Protein AF-A0A4Q9NV18-F1 (afdb_monomer_lite)

Radius of gyration: 47.49 Å; chains: 1; bounding box: 149×70×118 Å

Structure (mmCIF, N/CA/C/O backbone):
data_AF-A0A4Q9NV18-F1
#
_entry.id   AF-A0A4Q9NV18-F1
#
loop_
_atom_site.group_PDB
_atom_site.id
_atom_site.type_symbol
_atom_site.label_atom_id
_atom_site.label_alt_id
_atom_site.label_comp_id
_atom_site.label_asym_id
_atom_site.label_entity_id
_atom_site.label_seq_id
_atom_site.pdbx_PDB_ins_code
_atom_site.Cartn_x
_atom_site.Cartn_y
_atom_site.Cartn_z
_atom_site.occupan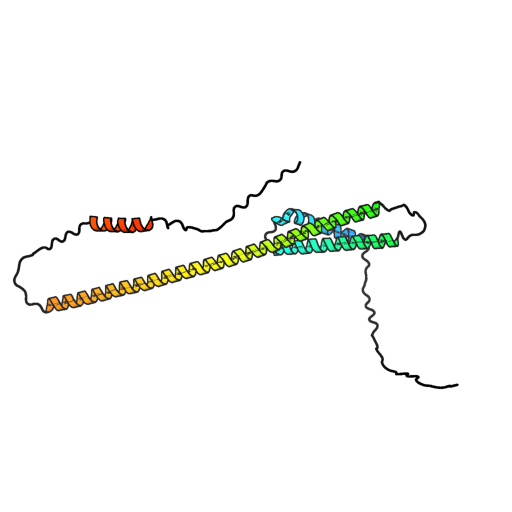cy
_atom_site.B_iso_or_equiv
_atom_site.auth_seq_id
_atom_site.auth_comp_id
_atom_site.auth_asym_id
_atom_site.auth_atom_id
_atom_site.pdbx_PDB_model_num
ATOM 1 N N . MET A 1 1 ? 89.098 -0.338 2.873 1.00 40.41 1 MET A N 1
ATOM 2 C CA . MET A 1 1 ? 88.651 -0.700 4.232 1.00 40.41 1 MET A CA 1
ATOM 3 C C . MET A 1 1 ? 87.273 -1.339 4.116 1.00 40.41 1 MET A C 1
ATOM 5 O O . MET A 1 1 ? 86.388 -0.648 3.641 1.00 40.41 1 MET A O 1
ATOM 9 N N . LEU A 1 2 ? 87.186 -2.629 4.502 1.00 43.00 2 LEU A N 1
ATOM 10 C CA . LEU A 1 2 ? 86.016 -3.436 4.940 1.00 43.00 2 LEU A CA 1
ATOM 11 C C . LEU A 1 2 ? 84.820 -3.513 3.958 1.00 43.00 2 LEU A C 1
ATOM 13 O O . LEU A 1 2 ? 84.173 -2.508 3.724 1.00 43.00 2 LEU A O 1
ATOM 17 N N . SER A 1 3 ? 84.473 -4.603 3.260 1.00 45.59 3 SER A N 1
ATOM 18 C CA . SER A 1 3 ? 84.466 -6.067 3.482 1.00 45.59 3 SER A CA 1
ATOM 19 C C . SER A 1 3 ? 83.412 -6.614 4.472 1.00 45.59 3 SER A C 1
ATOM 21 O O . SER A 1 3 ? 83.510 -6.353 5.665 1.00 45.59 3 SER A O 1
ATOM 23 N N . VAL A 1 4 ? 82.534 -7.473 3.912 1.00 47.78 4 VAL A N 1
ATOM 24 C CA . VAL A 1 4 ? 81.764 -8.621 4.471 1.00 47.78 4 VAL A CA 1
ATOM 25 C C . VAL A 1 4 ? 80.457 -8.385 5.256 1.00 47.78 4 VAL A C 1
ATOM 27 O O . VAL A 1 4 ? 80.469 -7.784 6.322 1.00 47.78 4 VAL A O 1
ATOM 30 N N . ALA A 1 5 ? 79.356 -8.975 4.749 1.00 48.94 5 ALA A N 1
ATOM 31 C CA . ALA A 1 5 ? 78.515 -10.029 5.379 1.00 48.94 5 ALA A CA 1
ATOM 32 C C . ALA A 1 5 ? 77.265 -10.262 4.488 1.00 48.94 5 ALA A C 1
ATOM 34 O O . ALA A 1 5 ? 76.539 -9.321 4.192 1.00 48.94 5 ALA A O 1
ATOM 35 N N . GLU A 1 6 ? 77.120 -11.383 3.774 1.00 47.50 6 GLU A N 1
ATOM 36 C CA . GLU A 1 6 ? 76.601 -12.698 4.209 1.00 47.50 6 GLU A CA 1
ATOM 37 C C . GLU A 1 6 ? 75.135 -12.723 4.682 1.00 47.50 6 GLU A C 1
ATOM 39 O O . GLU A 1 6 ? 74.775 -12.095 5.670 1.00 47.50 6 GLU A O 1
ATOM 44 N N . GLY A 1 7 ? 74.339 -13.590 4.037 1.00 41.34 7 GLY A N 1
ATOM 45 C CA . GLY A 1 7 ? 73.372 -14.436 4.745 1.00 41.34 7 GLY A CA 1
ATOM 46 C C . GLY A 1 7 ? 71.894 -14.263 4.383 1.00 41.34 7 GLY A C 1
ATOM 47 O O . GLY A 1 7 ? 71.304 -13.220 4.634 1.00 41.34 7 GLY A O 1
ATOM 48 N N . GLY A 1 8 ? 71.268 -15.350 3.910 1.00 47.38 8 GLY A N 1
ATOM 49 C CA . GLY A 1 8 ? 69.853 -15.615 4.207 1.00 47.38 8 GLY A CA 1
ATOM 50 C C . GLY A 1 8 ? 68.940 -15.989 3.039 1.00 47.38 8 GLY A C 1
ATOM 51 O O . GLY A 1 8 ? 67.943 -15.314 2.808 1.00 47.38 8 GLY A O 1
ATOM 52 N N . TRP A 1 9 ? 69.211 -17.098 2.344 1.00 47.25 9 TRP A N 1
ATOM 53 C CA . TRP A 1 9 ? 68.191 -17.787 1.545 1.00 47.25 9 TRP A CA 1
ATOM 54 C C . TRP A 1 9 ? 67.233 -18.525 2.488 1.00 47.25 9 TRP A C 1
ATOM 56 O O . TRP A 1 9 ? 67.530 -19.619 2.960 1.00 47.25 9 TRP A O 1
ATOM 66 N N . GLY A 1 10 ? 66.091 -17.908 2.783 1.00 51.56 10 GLY A N 1
ATOM 67 C CA . GLY A 1 10 ? 64.977 -18.534 3.491 1.00 51.56 10 GLY A CA 1
ATOM 68 C C . GLY A 1 10 ? 63.916 -19.026 2.511 1.00 51.56 10 GLY A C 1
ATOM 69 O O . GLY A 1 10 ? 62.928 -18.337 2.281 1.00 51.56 10 GLY A O 1
ATOM 70 N N . MET A 1 11 ? 64.108 -20.215 1.933 1.00 49.81 11 MET A N 1
ATOM 71 C CA . MET A 1 11 ? 63.021 -20.975 1.308 1.00 49.81 11 MET A CA 1
ATOM 72 C C . MET A 1 11 ? 62.240 -21.687 2.416 1.00 49.81 11 MET A C 1
ATOM 74 O O . MET A 1 11 ? 62.716 -22.675 2.971 1.00 49.81 11 MET A O 1
ATOM 78 N N . GLN A 1 12 ? 61.037 -21.203 2.728 1.00 50.56 12 GLN A N 1
ATOM 79 C CA . GLN A 1 12 ? 60.038 -21.978 3.462 1.00 50.56 12 GLN A CA 1
ATOM 80 C C . GLN A 1 12 ? 58.908 -22.389 2.523 1.00 50.56 12 GLN A C 1
ATOM 82 O O . GLN A 1 12 ? 58.178 -21.580 1.958 1.00 50.56 12 GLN A O 1
ATOM 87 N N . SER A 1 13 ? 58.844 -23.703 2.361 1.00 50.09 13 SER A N 1
ATOM 88 C CA . SER A 1 13 ? 57.778 -24.489 1.768 1.00 50.09 13 SER A CA 1
ATOM 89 C C . SER A 1 13 ? 56.567 -24.510 2.707 1.00 50.09 13 SER A C 1
ATOM 91 O O . SER A 1 13 ? 56.768 -24.622 3.915 1.00 50.09 13 SER A O 1
ATOM 93 N N . GLN A 1 14 ? 55.341 -24.461 2.172 1.00 42.62 14 GLN A N 1
ATOM 94 C CA . GLN A 1 14 ? 54.326 -25.526 2.308 1.00 42.62 14 GLN A CA 1
ATOM 95 C C . GLN A 1 14 ? 52.883 -25.050 2.053 1.00 42.62 14 GLN A C 1
ATOM 97 O O . GLN A 1 14 ? 52.469 -23.963 2.444 1.00 42.62 14 GLN A O 1
ATOM 102 N N . SER A 1 15 ? 52.113 -25.998 1.510 1.00 48.28 15 SER A N 1
ATOM 103 C CA . SER A 1 15 ? 50.651 -26.072 1.369 1.00 48.28 15 SER A CA 1
ATOM 104 C C . SER A 1 15 ? 50.054 -25.181 0.267 1.00 48.28 15 SER A C 1
ATOM 106 O O . SER A 1 15 ? 50.171 -23.967 0.282 1.00 48.28 15 SER A O 1
ATOM 108 N N . GLY A 1 16 ? 49.457 -25.719 -0.797 1.00 46.75 16 GLY A N 1
ATOM 109 C CA . GLY A 1 16 ? 48.587 -26.892 -0.819 1.00 46.75 16 GLY A CA 1
ATOM 110 C C . GLY A 1 16 ? 47.166 -26.437 -0.509 1.00 46.75 16 GLY A C 1
ATOM 111 O O . GLY A 1 16 ? 46.691 -26.581 0.611 1.00 46.75 16 GLY A O 1
ATOM 112 N N . SER A 1 17 ? 46.505 -25.8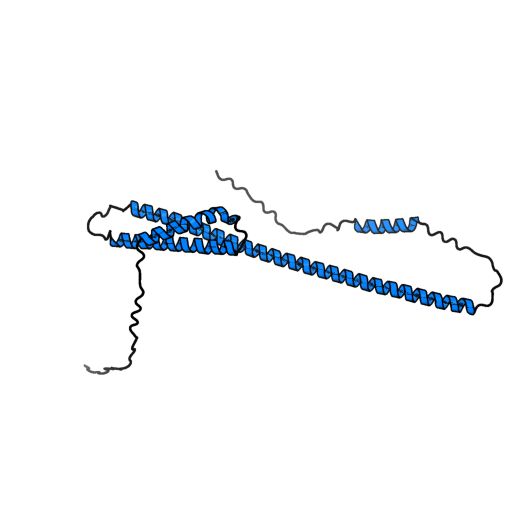45 -1.500 1.00 45.56 17 SER A N 1
ATOM 113 C CA . SER A 1 17 ? 45.054 -25.694 -1.499 1.00 45.56 17 SER A CA 1
ATOM 114 C C . SER A 1 17 ? 44.544 -26.061 -2.878 1.00 45.56 17 SER A C 1
ATOM 116 O O . SER A 1 17 ? 44.469 -25.237 -3.789 1.00 45.56 17 SER A O 1
ATOM 118 N N . ASP A 1 18 ? 44.214 -27.344 -3.000 1.00 49.78 18 ASP A N 1
ATOM 119 C CA . ASP A 1 18 ? 43.185 -27.824 -3.901 1.00 49.78 18 ASP A CA 1
ATOM 120 C C . ASP A 1 18 ? 41.923 -26.986 -3.681 1.00 49.78 18 ASP A C 1
ATOM 122 O O . ASP A 1 18 ? 41.212 -27.140 -2.686 1.00 49.78 18 ASP A O 1
ATOM 126 N N . ARG A 1 19 ? 41.627 -26.083 -4.617 1.00 46.53 19 ARG A N 1
ATOM 127 C CA . ARG A 1 19 ? 40.263 -25.593 -4.790 1.00 46.53 19 ARG A CA 1
ATOM 128 C C . ARG A 1 19 ? 39.734 -26.090 -6.115 1.00 46.53 19 ARG A C 1
ATOM 130 O O . ARG A 1 19 ? 40.054 -25.579 -7.186 1.00 46.53 19 ARG A O 1
ATOM 137 N N . ALA A 1 20 ? 38.944 -27.145 -5.954 1.00 50.12 20 ALA A N 1
ATOM 138 C CA . ALA A 1 20 ? 37.939 -27.651 -6.857 1.00 50.12 20 ALA A CA 1
ATOM 139 C C . ALA A 1 20 ? 37.442 -26.580 -7.832 1.00 50.12 20 ALA A C 1
ATOM 141 O O . ALA A 1 20 ? 36.826 -25.576 -7.474 1.00 50.12 20 ALA A O 1
ATOM 142 N N . ARG A 1 21 ? 37.733 -26.860 -9.095 1.00 46.16 21 ARG A N 1
ATOM 143 C CA . ARG A 1 21 ? 37.148 -26.256 -10.275 1.00 46.16 21 ARG A CA 1
ATOM 144 C C . ARG A 1 21 ? 35.682 -26.692 -10.337 1.00 46.16 21 ARG A C 1
ATOM 146 O O . ARG A 1 21 ? 35.359 -27.662 -11.014 1.00 46.16 21 ARG A O 1
ATOM 153 N N . GLU A 1 22 ? 34.801 -25.999 -9.622 1.00 43.88 22 GLU A N 1
ATOM 154 C CA . GLU A 1 22 ? 33.375 -26.059 -9.927 1.00 43.88 22 GLU A CA 1
ATOM 155 C C . GLU A 1 22 ? 33.146 -25.300 -11.231 1.00 43.88 22 GLU A C 1
ATOM 157 O O . GLU A 1 22 ? 33.075 -24.073 -11.293 1.00 43.88 22 GLU A O 1
ATOM 162 N N . VAL A 1 23 ? 33.065 -26.073 -12.310 1.00 45.50 23 VAL A N 1
ATOM 163 C CA . VAL A 1 23 ? 32.459 -25.654 -13.569 1.00 45.50 23 VAL A CA 1
ATOM 164 C C . VAL A 1 23 ? 30.952 -25.583 -13.320 1.00 45.50 23 VAL A C 1
ATOM 166 O O . VAL A 1 23 ? 30.184 -26.446 -13.735 1.00 45.50 23 VAL A O 1
ATOM 169 N N . GLY A 1 24 ? 30.533 -24.557 -12.583 1.00 40.78 24 GLY A N 1
ATOM 170 C CA . GLY A 1 24 ? 29.151 -24.118 -12.540 1.00 40.78 24 GLY A CA 1
ATOM 171 C C . GLY A 1 24 ? 28.822 -23.505 -13.890 1.00 40.78 24 GLY A C 1
ATOM 172 O O . GLY A 1 24 ? 29.005 -22.308 -14.097 1.00 40.78 24 GLY A O 1
ATOM 173 N N . GLY A 1 25 ? 28.382 -24.348 -14.826 1.00 39.84 25 GLY A N 1
ATOM 174 C CA . GLY A 1 25 ? 27.724 -23.944 -16.062 1.00 39.84 25 GLY A CA 1
ATOM 175 C C . GLY A 1 25 ? 26.413 -23.241 -15.732 1.00 39.84 25 GLY A C 1
ATOM 176 O O . GLY A 1 25 ? 25.334 -23.798 -15.911 1.00 39.84 25 GLY A O 1
ATOM 177 N N . GLY A 1 26 ? 26.512 -22.015 -15.221 1.00 36.56 26 GLY A N 1
ATOM 178 C CA . GLY A 1 26 ? 25.417 -21.072 -15.208 1.00 36.56 26 GLY A CA 1
ATOM 179 C C . GLY A 1 26 ? 25.048 -20.839 -16.658 1.00 36.56 26 GLY A C 1
ATOM 180 O O . GLY A 1 26 ? 25.814 -20.239 -17.411 1.00 36.56 26 GLY A O 1
ATOM 181 N N . SER A 1 27 ? 23.899 -21.379 -17.055 1.00 42.53 27 SER A N 1
ATOM 182 C CA . SER A 1 27 ? 23.228 -21.055 -18.303 1.00 42.53 27 SER A CA 1
ATOM 183 C C . SER A 1 27 ? 22.859 -19.572 -18.244 1.00 42.53 27 SER A C 1
ATOM 185 O O . SER A 1 27 ? 21.727 -19.197 -17.956 1.00 42.53 27 SER A O 1
ATOM 187 N N . GLY A 1 28 ? 23.859 -18.716 -18.455 1.00 39.81 28 GLY A N 1
ATOM 188 C CA . GLY A 1 28 ? 23.711 -17.308 -18.756 1.00 39.81 28 GLY A CA 1
ATOM 189 C C . GLY A 1 28 ? 23.108 -17.227 -20.142 1.00 39.81 28 GLY A C 1
ATOM 190 O O . GLY A 1 28 ? 23.797 -16.954 -21.121 1.00 39.81 28 GLY A O 1
ATOM 191 N N . LYS A 1 29 ? 21.812 -17.532 -20.234 1.00 47.34 29 LYS A N 1
ATOM 192 C CA . LYS A 1 29 ? 20.989 -17.058 -21.332 1.00 47.34 29 LYS A CA 1
ATOM 193 C C . LYS A 1 29 ? 21.058 -15.544 -21.228 1.00 47.34 29 LYS A C 1
ATOM 195 O O . LYS A 1 29 ? 20.351 -14.950 -20.426 1.00 47.34 29 LYS A O 1
ATOM 200 N N . ALA A 1 30 ? 21.986 -14.945 -21.967 1.00 46.84 30 ALA A N 1
ATOM 201 C CA . ALA A 1 30 ? 21.972 -13.522 -22.221 1.00 46.84 30 ALA A CA 1
ATOM 202 C C . ALA A 1 30 ? 20.596 -13.229 -22.817 1.00 46.84 30 ALA A C 1
ATOM 204 O O . ALA A 1 30 ? 20.314 -13.623 -23.950 1.00 46.84 30 ALA A O 1
ATOM 205 N N . SER A 1 31 ? 19.709 -12.665 -21.999 1.00 53.00 31 SER A N 1
ATOM 206 C CA . SER A 1 31 ? 18.380 -12.246 -22.407 1.00 53.00 31 SER A CA 1
ATOM 207 C C . SER A 1 31 ? 18.567 -11.308 -23.587 1.00 53.00 31 SER A C 1
ATOM 209 O O . SER A 1 31 ? 19.079 -10.198 -23.444 1.00 53.00 31 SER A O 1
ATOM 211 N N . THR A 1 32 ? 18.246 -11.785 -24.785 1.00 55.56 32 THR A N 1
ATOM 212 C CA . THR A 1 32 ? 18.303 -10.963 -25.988 1.00 55.56 32 THR A CA 1
ATOM 213 C C . THR A 1 32 ? 17.385 -9.757 -25.786 1.00 55.56 32 THR A C 1
ATOM 215 O O . THR A 1 32 ? 16.337 -9.899 -25.147 1.00 55.56 32 THR A O 1
ATOM 218 N N . PRO A 1 33 ? 17.725 -8.572 -26.322 1.00 60.50 33 PRO A N 1
ATOM 219 C CA . PRO A 1 33 ? 16.956 -7.347 -26.085 1.00 60.50 33 PRO A CA 1
ATOM 220 C C . PRO A 1 33 ? 15.466 -7.492 -26.442 1.00 60.50 33 PRO A C 1
ATOM 222 O O . PRO A 1 33 ? 14.621 -6.877 -25.799 1.00 60.50 33 PRO A O 1
ATOM 225 N N . GLU A 1 34 ? 15.120 -8.372 -27.387 1.00 63.31 34 GLU A N 1
ATOM 226 C CA . GLU A 1 34 ? 13.728 -8.708 -27.721 1.00 63.31 34 GLU A CA 1
ATOM 227 C C . GLU A 1 34 ? 12.944 -9.354 -26.563 1.00 63.31 34 GLU A C 1
ATOM 229 O O . GLU A 1 34 ? 11.763 -9.055 -26.381 1.00 63.31 34 GLU A O 1
ATOM 234 N N . SER A 1 35 ? 13.587 -10.192 -25.743 1.00 66.06 35 SER A N 1
ATOM 235 C CA . SER A 1 35 ? 12.940 -10.841 -24.595 1.00 66.06 35 SER A CA 1
ATOM 236 C C . SER A 1 35 ? 12.646 -9.840 -23.473 1.00 66.06 35 SER A C 1
ATOM 238 O O . SER A 1 35 ? 11.603 -9.940 -22.827 1.00 66.06 35 SER A O 1
ATOM 240 N N . ALA A 1 36 ? 13.530 -8.857 -23.270 1.00 66.56 36 ALA A N 1
ATOM 241 C CA . ALA A 1 36 ? 13.355 -7.796 -22.276 1.00 66.56 36 ALA A CA 1
ATOM 242 C C . ALA A 1 36 ? 12.285 -6.776 -22.706 1.00 66.56 36 ALA A C 1
ATOM 244 O O . ALA A 1 36 ? 11.438 -6.373 -21.914 1.00 66.56 36 ALA A O 1
ATOM 245 N N . THR A 1 37 ? 12.233 -6.412 -23.992 1.00 72.94 37 THR A N 1
ATOM 246 C CA . THR A 1 37 ? 11.154 -5.549 -24.500 1.00 72.94 37 THR A CA 1
ATOM 247 C C . THR A 1 37 ? 9.774 -6.215 -24.351 1.00 72.94 37 THR A C 1
ATOM 249 O O . THR A 1 37 ? 8.787 -5.539 -24.052 1.00 72.94 37 THR A O 1
ATOM 252 N N . GLY A 1 38 ? 9.684 -7.539 -24.533 1.00 71.88 38 GLY A N 1
ATOM 253 C CA . GLY A 1 38 ? 8.443 -8.294 -24.338 1.00 71.88 38 GLY A CA 1
ATOM 254 C C . GLY A 1 38 ? 7.944 -8.281 -22.888 1.00 71.88 38 GLY A C 1
ATOM 255 O O . GLY A 1 38 ? 6.758 -8.037 -22.653 1.00 71.88 38 GLY A O 1
ATOM 256 N N . SER A 1 39 ? 8.836 -8.481 -21.912 1.00 67.81 39 SER A N 1
ATOM 257 C CA . SER A 1 39 ? 8.472 -8.479 -20.488 1.00 67.81 39 SER A CA 1
ATOM 258 C C . SER A 1 39 ? 7.983 -7.105 -20.019 1.00 67.81 39 SER A C 1
ATOM 260 O O . SER A 1 39 ? 6.941 -7.021 -19.366 1.00 67.81 39 SER A O 1
ATOM 262 N N . VAL A 1 40 ? 8.641 -6.017 -20.437 1.00 75.62 40 VAL A N 1
ATOM 263 C CA . VAL A 1 40 ? 8.216 -4.641 -20.123 1.00 75.62 40 VAL A CA 1
ATOM 264 C C . VAL A 1 40 ? 6.816 -4.349 -20.671 1.00 75.62 40 VAL A C 1
ATOM 266 O O . VAL A 1 40 ? 6.005 -3.755 -19.967 1.00 75.62 40 VAL A O 1
ATOM 269 N N . GLN A 1 41 ? 6.486 -4.797 -21.888 1.00 81.81 41 GLN A N 1
ATOM 270 C CA . GLN A 1 41 ? 5.154 -4.583 -22.474 1.00 81.81 41 GLN A CA 1
ATOM 271 C C . GLN A 1 41 ? 4.045 -5.373 -21.771 1.00 81.81 41 GLN A C 1
ATOM 273 O O . GLN A 1 41 ? 2.924 -4.875 -21.640 1.00 81.81 41 GLN A O 1
ATOM 278 N N . VAL A 1 42 ? 4.327 -6.605 -21.342 1.00 83.00 42 VAL A N 1
ATOM 279 C CA . VAL A 1 42 ? 3.369 -7.406 -20.566 1.00 83.00 42 VAL A CA 1
ATOM 280 C C . VAL A 1 42 ? 3.118 -6.743 -19.213 1.00 83.00 42 VAL A C 1
ATOM 282 O O . VAL A 1 42 ? 1.965 -6.560 -18.828 1.00 83.00 42 VAL A O 1
ATOM 285 N N . LEU A 1 43 ? 4.182 -6.314 -18.535 1.00 79.06 43 LEU A N 1
ATOM 286 C CA . LEU A 1 43 ? 4.090 -5.659 -17.234 1.00 79.06 43 LEU A CA 1
ATOM 287 C C . LEU A 1 43 ? 3.442 -4.270 -17.320 1.00 79.06 43 LEU A C 1
ATOM 289 O O . LEU A 1 43 ? 2.633 -3.946 -16.457 1.00 79.06 43 LEU A O 1
ATOM 293 N N . ASP A 1 44 ? 3.669 -3.501 -18.393 1.00 83.25 44 ASP A N 1
ATOM 294 C CA . ASP A 1 44 ? 2.965 -2.232 -18.654 1.00 83.25 44 ASP A CA 1
ATOM 295 C C . ASP A 1 44 ? 1.438 -2.446 -18.603 1.00 83.25 44 ASP A C 1
ATOM 297 O O . ASP A 1 44 ? 0.714 -1.701 -17.941 1.00 83.25 44 ASP A O 1
ATOM 301 N N . LYS A 1 45 ? 0.926 -3.508 -19.243 1.00 86.00 45 LYS A N 1
ATOM 302 C CA . LYS A 1 45 ? -0.518 -3.816 -19.255 1.00 86.00 45 LYS A CA 1
ATOM 303 C C . LYS A 1 45 ? -1.069 -4.173 -17.874 1.00 86.00 45 LYS A C 1
ATOM 305 O O . LYS A 1 45 ? -2.239 -3.905 -17.615 1.00 86.00 45 LYS A O 1
ATOM 310 N N . LEU A 1 46 ? -0.249 -4.765 -17.009 1.00 79.31 46 LEU A N 1
ATOM 311 C CA . LEU A 1 46 ? -0.636 -5.165 -15.653 1.00 79.31 46 LEU A CA 1
ATOM 312 C C . LEU A 1 46 ? -0.515 -4.011 -14.647 1.00 79.31 46 LEU A C 1
ATOM 314 O O . LEU A 1 46 ? -1.320 -3.908 -13.727 1.00 79.31 46 LEU A O 1
ATOM 318 N N . VAL A 1 47 ? 0.453 -3.112 -14.836 1.00 80.56 47 VAL A N 1
ATOM 319 C CA . VAL A 1 47 ? 0.723 -1.982 -13.934 1.00 80.56 47 VAL A CA 1
ATOM 320 C C . VAL A 1 47 ? -0.199 -0.788 -14.210 1.00 80.56 47 VAL A C 1
ATOM 322 O O . VAL A 1 47 ? -0.556 -0.055 -13.283 1.00 80.56 47 VAL A O 1
ATOM 325 N N . LEU A 1 48 ? -0.618 -0.576 -15.463 1.00 78.62 48 LEU A N 1
ATOM 326 C CA . LEU A 1 48 ? -1.483 0.551 -15.840 1.00 78.62 48 LEU A CA 1
ATOM 327 C C . LEU A 1 48 ? -2.820 0.600 -15.070 1.00 78.62 48 LEU A C 1
ATOM 329 O O . LEU A 1 48 ? -3.143 1.678 -14.559 1.00 78.62 48 LEU A O 1
ATOM 333 N N . PRO A 1 49 ? -3.577 -0.506 -14.916 1.00 81.69 49 PRO A N 1
ATOM 334 C CA . PRO A 1 49 ? -4.782 -0.521 -14.088 1.00 81.69 49 PRO A CA 1
ATOM 335 C C . PRO A 1 49 ? -4.479 -0.122 -12.640 1.00 81.69 49 PRO A C 1
ATOM 337 O O . PRO A 1 49 ? -5.070 0.833 -12.129 1.00 81.69 49 PRO A O 1
ATOM 340 N N . THR A 1 50 ? -3.467 -0.751 -12.034 1.00 73.44 50 THR A N 1
ATOM 341 C CA . THR A 1 50 ? -3.017 -0.500 -10.656 1.00 73.44 50 THR A CA 1
ATOM 342 C C . THR A 1 50 ? -2.645 0.964 -10.433 1.00 73.44 50 THR A C 1
ATOM 344 O O . THR A 1 50 ? -2.945 1.541 -9.390 1.00 73.44 50 THR A O 1
ATOM 347 N N . ARG A 1 51 ? -2.053 1.624 -11.438 1.00 76.12 51 ARG A N 1
ATOM 348 C CA . ARG A 1 51 ? -1.699 3.048 -11.376 1.00 76.12 51 ARG A CA 1
ATOM 349 C C . ARG A 1 51 ? -2.914 3.959 -11.208 1.00 76.12 51 ARG A C 1
ATOM 351 O O . ARG A 1 51 ? -2.807 4.969 -10.504 1.00 76.12 51 ARG A O 1
ATOM 358 N N . THR A 1 52 ? -4.025 3.629 -11.862 1.00 75.94 52 THR A N 1
ATOM 359 C CA . THR A 1 52 ? -5.277 4.401 -11.792 1.00 75.94 52 THR A CA 1
ATOM 360 C C . THR A 1 52 ? -6.108 4.074 -10.555 1.00 75.94 52 THR A C 1
ATOM 362 O O . THR A 1 52 ? -6.859 4.926 -10.091 1.00 75.94 52 THR A O 1
ATOM 365 N N . SER A 1 53 ? -5.930 2.882 -9.981 1.00 79.31 53 SER A N 1
ATOM 366 C CA . SER A 1 53 ? -6.792 2.348 -8.929 1.00 79.31 53 SER A CA 1
ATOM 367 C C . SER A 1 53 ? -6.146 2.267 -7.544 1.00 79.31 53 SER A C 1
ATOM 369 O O . SER A 1 53 ? -6.721 1.624 -6.676 1.00 79.31 53 SER A O 1
ATOM 371 N N . VAL A 1 54 ? -4.991 2.902 -7.290 1.00 78.19 54 VAL A N 1
ATOM 372 C CA . VAL A 1 54 ? -4.303 2.811 -5.978 1.00 78.19 54 VAL A CA 1
ATOM 373 C C . VAL A 1 54 ? -5.239 3.120 -4.802 1.00 78.19 54 VAL A C 1
ATOM 375 O O . VAL A 1 54 ? -5.227 2.396 -3.819 1.00 78.19 54 VAL A O 1
ATOM 378 N N . GLN A 1 55 ? -6.105 4.131 -4.926 1.00 76.69 55 GLN A N 1
ATOM 379 C CA . GLN A 1 55 ? -7.075 4.490 -3.877 1.00 76.69 55 GLN A CA 1
ATOM 380 C C . GLN A 1 55 ? -8.240 3.498 -3.731 1.00 76.69 55 GLN A C 1
ATOM 382 O O . GLN A 1 55 ? -8.958 3.526 -2.737 1.00 76.69 55 GLN A O 1
ATOM 387 N N . VAL A 1 56 ? -8.464 2.646 -4.732 1.00 83.94 56 VAL A N 1
ATOM 388 C CA . VAL A 1 56 ? -9.522 1.625 -4.732 1.00 83.94 56 VAL A CA 1
ATOM 389 C C . VAL A 1 56 ? -9.058 0.358 -4.007 1.00 83.94 56 VAL A C 1
ATOM 391 O O . VAL A 1 56 ? -9.894 -0.420 -3.554 1.00 83.94 56 VAL A O 1
ATOM 394 N N . LEU A 1 57 ? -7.744 0.155 -3.862 1.00 84.19 57 LEU A N 1
ATOM 395 C CA . LEU A 1 57 ? -7.179 -0.982 -3.140 1.00 84.19 57 LEU A CA 1
ATOM 396 C C . LEU A 1 57 ? -7.418 -0.799 -1.636 1.00 84.19 57 LEU A C 1
ATOM 398 O O . LEU A 1 57 ? -6.771 0.026 -0.995 1.00 84.19 57 LEU A O 1
ATOM 402 N N . LYS A 1 58 ? -8.376 -1.547 -1.086 1.00 87.06 58 LYS A N 1
ATOM 403 C CA . LYS A 1 58 ? -8.718 -1.514 0.345 1.00 87.06 58 LYS A CA 1
ATOM 404 C C . LYS A 1 58 ? -7.963 -2.554 1.167 1.00 87.06 58 LYS A C 1
ATOM 406 O O . LYS A 1 58 ? -7.819 -2.380 2.369 1.00 87.06 58 LYS A O 1
ATOM 411 N N . ASP A 1 59 ? -7.484 -3.606 0.512 1.00 89.62 59 ASP A N 1
ATOM 412 C CA . ASP A 1 59 ? -6.893 -4.762 1.176 1.00 89.62 59 ASP A CA 1
ATOM 413 C C . ASP A 1 59 ? -5.364 -4.690 1.117 1.00 89.62 59 ASP A C 1
ATOM 415 O O . ASP A 1 59 ? -4.787 -4.461 0.049 1.00 89.62 59 ASP A O 1
ATOM 419 N N . ALA A 1 60 ? -4.696 -4.939 2.248 1.00 89.50 60 ALA A N 1
ATOM 420 C CA . ALA A 1 60 ? -3.234 -4.918 2.334 1.00 89.50 60 ALA A CA 1
ATOM 421 C C . ALA A 1 60 ? -2.569 -5.930 1.378 1.00 89.50 60 ALA A C 1
ATOM 423 O O . ALA A 1 60 ? -1.530 -5.635 0.793 1.00 89.50 60 ALA A O 1
ATOM 424 N N . THR A 1 61 ? -3.201 -7.087 1.155 1.00 91.69 61 THR A N 1
ATOM 425 C CA . THR A 1 61 ? -2.727 -8.119 0.216 1.00 91.69 61 THR A CA 1
ATOM 426 C C . THR A 1 61 ? -2.749 -7.636 -1.232 1.00 91.69 61 THR A C 1
ATOM 428 O O . THR A 1 61 ? -1.774 -7.814 -1.952 1.00 91.69 61 THR A O 1
ATOM 431 N N . ALA A 1 62 ? -3.814 -6.949 -1.648 1.00 90.81 62 ALA A N 1
ATOM 432 C CA . ALA A 1 62 ? -3.917 -6.400 -2.997 1.00 90.81 62 ALA A CA 1
ATOM 433 C C . ALA A 1 62 ? -2.893 -5.274 -3.238 1.00 90.81 62 ALA A C 1
ATOM 435 O O . ALA A 1 62 ? -2.389 -5.105 -4.350 1.00 90.81 62 ALA A O 1
ATOM 436 N N . VAL A 1 63 ? -2.562 -4.504 -2.194 1.00 92.31 63 VAL A N 1
ATOM 437 C CA . VAL A 1 63 ? -1.473 -3.516 -2.247 1.00 92.31 63 VAL A CA 1
ATOM 438 C C . VAL A 1 63 ? -0.113 -4.207 -2.366 1.00 92.31 63 VAL A C 1
ATOM 440 O O . VAL A 1 63 ? 0.726 -3.740 -3.137 1.00 92.31 63 VAL A O 1
ATOM 443 N N . ASP A 1 64 ? 0.092 -5.330 -1.676 1.00 93.75 64 ASP A N 1
ATOM 444 C CA . ASP A 1 64 ? 1.311 -6.137 -1.780 1.00 93.75 64 ASP A CA 1
ATOM 445 C C . ASP A 1 64 ? 1.504 -6.755 -3.169 1.00 93.75 64 ASP A C 1
ATOM 447 O O . ASP A 1 64 ? 2.599 -6.658 -3.728 1.00 93.75 64 ASP A O 1
ATOM 451 N N . ASP A 1 65 ? 0.444 -7.281 -3.782 1.00 91.88 65 ASP A N 1
ATOM 452 C CA . ASP A 1 65 ? 0.482 -7.747 -5.173 1.00 91.88 65 ASP A CA 1
ATOM 453 C C . ASP A 1 65 ? 0.851 -6.595 -6.126 1.00 91.88 65 ASP A C 1
ATOM 455 O O . ASP A 1 65 ? 1.693 -6.734 -7.018 1.00 91.88 65 ASP A O 1
ATOM 459 N N . GLY A 1 66 ? 0.272 -5.410 -5.901 1.00 91.94 66 GLY A N 1
ATOM 460 C CA . GLY A 1 66 ? 0.608 -4.195 -6.642 1.00 91.94 66 GLY A CA 1
ATOM 461 C C . GLY A 1 66 ? 2.072 -3.768 -6.479 1.00 91.94 66 GLY A C 1
ATOM 462 O O . GLY A 1 66 ? 2.694 -3.337 -7.454 1.00 91.94 66 GLY A O 1
ATOM 463 N N . LEU A 1 67 ? 2.636 -3.902 -5.274 1.00 94.94 67 LEU A N 1
ATOM 464 C CA . LEU A 1 67 ? 4.047 -3.621 -4.996 1.00 94.94 67 LEU A CA 1
ATOM 465 C C . LEU A 1 67 ? 4.967 -4.588 -5.741 1.00 94.94 67 LEU A C 1
ATOM 467 O O . LEU A 1 67 ? 5.920 -4.133 -6.374 1.00 94.94 67 LEU A O 1
ATOM 471 N N . GLN A 1 68 ? 4.664 -5.889 -5.715 1.00 94.81 68 GLN A N 1
ATOM 472 C CA . GLN A 1 68 ? 5.438 -6.901 -6.437 1.00 94.81 68 GLN A CA 1
ATOM 473 C C . GLN A 1 68 ? 5.416 -6.651 -7.949 1.00 94.81 68 GLN A C 1
ATOM 475 O O . GLN A 1 68 ? 6.466 -6.661 -8.591 1.00 94.81 68 GLN A O 1
ATOM 480 N N . LEU A 1 69 ? 4.244 -6.345 -8.516 1.00 92.75 69 LEU A N 1
ATOM 481 C CA . LEU A 1 69 ? 4.110 -6.020 -9.938 1.00 92.75 69 LEU A CA 1
ATOM 482 C C . LEU A 1 69 ? 4.895 -4.759 -10.323 1.00 92.75 69 LEU A C 1
ATOM 484 O O . LEU A 1 69 ? 5.582 -4.747 -11.345 1.00 92.75 69 LEU A O 1
ATOM 488 N N . ALA A 1 70 ? 4.818 -3.698 -9.513 1.00 93.31 70 ALA A N 1
ATOM 489 C CA . ALA A 1 70 ? 5.558 -2.462 -9.765 1.00 93.31 70 ALA A CA 1
ATOM 490 C C . ALA A 1 70 ? 7.077 -2.669 -9.659 1.00 93.31 70 ALA A C 1
ATOM 492 O O . ALA A 1 70 ? 7.825 -2.106 -10.458 1.00 93.31 70 ALA A O 1
ATOM 493 N N . GLN A 1 71 ? 7.529 -3.486 -8.705 1.00 96.25 71 GLN A N 1
ATOM 494 C CA . GLN A 1 71 ? 8.939 -3.815 -8.540 1.00 96.25 71 GLN A CA 1
ATOM 495 C C . GLN A 1 71 ? 9.467 -4.649 -9.713 1.00 96.25 71 GLN A C 1
ATOM 497 O O . GLN A 1 71 ? 10.453 -4.251 -10.329 1.00 96.25 71 GLN A O 1
ATOM 502 N N . GLY A 1 72 ? 8.769 -5.720 -10.101 1.00 93.19 72 GLY A N 1
ATOM 503 C CA . GLY A 1 72 ? 9.161 -6.526 -11.261 1.00 93.19 72 GLY A CA 1
ATOM 504 C C . GLY A 1 72 ? 9.178 -5.719 -12.563 1.00 93.19 72 GLY A C 1
ATOM 505 O O . GLY A 1 72 ? 10.016 -5.937 -13.434 1.00 93.19 72 GLY A O 1
ATOM 506 N N . HIS A 1 73 ? 8.294 -4.726 -12.698 1.00 92.69 73 HIS A N 1
ATOM 507 C CA . HIS A 1 73 ? 8.310 -3.822 -13.846 1.00 92.69 73 HIS A CA 1
ATOM 508 C C . HIS A 1 73 ? 9.511 -2.867 -13.849 1.00 92.69 73 HIS A C 1
ATOM 510 O O . HIS A 1 73 ? 10.060 -2.584 -14.913 1.00 92.69 73 HIS A O 1
ATOM 516 N N . LEU A 1 74 ? 9.942 -2.396 -12.677 1.00 94.69 74 LEU A N 1
ATOM 517 C CA . LEU A 1 74 ? 11.143 -1.577 -12.540 1.00 94.69 74 LEU A CA 1
ATOM 518 C C . LEU A 1 74 ? 12.398 -2.383 -12.905 1.00 94.69 74 LEU A C 1
ATOM 520 O O . LEU A 1 74 ? 13.195 -1.913 -13.713 1.00 94.69 74 LEU A O 1
ATOM 524 N N . GLU A 1 75 ? 12.511 -3.612 -12.398 1.00 95.06 75 GLU A N 1
ATOM 525 C CA . GLU A 1 75 ? 13.599 -4.545 -12.724 1.00 95.06 75 GLU A CA 1
ATOM 526 C C . GLU A 1 75 ? 13.642 -4.844 -14.234 1.00 95.06 75 GLU A C 1
ATOM 528 O O . GLU A 1 75 ? 14.691 -4.716 -14.863 1.00 95.06 75 GLU A O 1
ATOM 533 N N . ALA A 1 76 ? 12.491 -5.116 -14.861 1.00 93.81 76 ALA A N 1
ATOM 534 C CA . ALA A 1 76 ? 12.414 -5.347 -16.306 1.00 93.81 76 ALA A CA 1
ATOM 535 C C . ALA A 1 76 ? 12.862 -4.128 -17.140 1.00 93.81 76 ALA A C 1
ATOM 537 O O . ALA A 1 76 ? 13.511 -4.287 -18.175 1.00 93.81 76 ALA A O 1
ATOM 538 N N . ILE A 1 77 ? 12.536 -2.902 -16.704 1.00 93.19 77 ILE A N 1
ATOM 539 C CA . ILE A 1 77 ? 13.003 -1.669 -17.361 1.00 93.19 77 ILE A CA 1
ATOM 540 C C . ILE A 1 77 ? 14.525 -1.534 -17.232 1.00 93.19 77 ILE A C 1
ATOM 542 O O . ILE A 1 77 ? 15.185 -1.152 -18.199 1.00 93.19 77 ILE A O 1
ATOM 546 N N . GLU A 1 78 ? 15.091 -1.837 -16.065 1.00 94.81 78 GLU A N 1
ATOM 547 C CA . GLU A 1 78 ? 16.539 -1.781 -15.834 1.00 94.81 78 GLU A CA 1
ATOM 548 C C . GLU A 1 78 ? 17.295 -2.802 -16.688 1.00 94.81 78 GLU A C 1
ATOM 550 O O . GLU A 1 78 ? 18.276 -2.441 -17.346 1.00 94.81 78 GLU A O 1
ATOM 555 N N . GLU A 1 79 ? 16.795 -4.036 -16.760 1.00 94.31 79 GLU A N 1
ATOM 556 C CA . GLU A 1 79 ? 17.323 -5.070 -17.651 1.00 94.31 79 GLU A CA 1
ATOM 557 C C . GLU A 1 79 ? 17.259 -4.645 -19.122 1.00 94.31 79 GLU A C 1
ATOM 559 O O . GLU A 1 79 ? 18.216 -4.857 -19.868 1.00 94.31 79 GLU A O 1
ATOM 564 N N . GLU A 1 80 ? 16.171 -4.003 -19.560 1.00 93.38 80 GLU A N 1
ATOM 565 C CA . GLU A 1 80 ? 16.049 -3.529 -20.941 1.00 93.38 80 GLU A CA 1
ATOM 566 C C . GLU A 1 80 ? 17.029 -2.384 -21.251 1.00 93.38 80 GLU A C 1
ATOM 568 O O . GLU A 1 80 ? 17.644 -2.360 -22.325 1.00 93.38 80 GLU A O 1
ATOM 573 N N . ILE A 1 81 ? 17.211 -1.445 -20.313 1.00 93.31 81 ILE A N 1
ATOM 574 C CA . ILE A 1 81 ? 18.205 -0.368 -20.427 1.00 93.31 81 ILE A CA 1
ATOM 575 C C . ILE A 1 81 ? 19.608 -0.966 -20.557 1.00 93.31 81 ILE A C 1
ATOM 577 O O . ILE A 1 81 ? 20.347 -0.592 -21.473 1.00 93.31 81 ILE A O 1
ATOM 581 N N . GLU A 1 82 ? 19.986 -1.894 -19.676 1.00 93.69 82 GLU A N 1
ATOM 582 C CA . GLU A 1 82 ? 21.320 -2.499 -19.702 1.00 93.69 82 GLU A CA 1
ATOM 583 C C . GLU A 1 82 ? 21.514 -3.380 -20.943 1.00 93.69 82 GLU A C 1
ATOM 585 O O . GLU A 1 82 ? 22.538 -3.279 -21.623 1.00 93.69 82 GLU A O 1
ATOM 590 N N . GLY A 1 83 ? 20.503 -4.165 -21.320 1.00 91.69 83 GLY A N 1
ATOM 591 C CA . GLY A 1 83 ? 20.487 -4.973 -22.540 1.00 91.69 83 GLY A CA 1
ATOM 592 C C . GLY A 1 83 ? 20.682 -4.131 -23.803 1.00 91.69 83 GLY A C 1
ATOM 593 O O . GLY A 1 83 ? 21.439 -4.495 -24.702 1.00 91.69 83 GLY A O 1
ATOM 594 N N . ARG A 1 84 ? 20.080 -2.941 -23.871 1.00 90.19 84 ARG A N 1
ATOM 595 C CA . ARG A 1 84 ? 20.279 -2.040 -25.015 1.00 90.19 84 ARG A CA 1
ATOM 596 C C . ARG A 1 84 ? 21.581 -1.266 -24.962 1.00 90.19 84 ARG A C 1
ATOM 598 O O . ARG A 1 84 ? 22.146 -1.014 -26.020 1.00 90.19 84 ARG A O 1
ATOM 605 N N . ARG A 1 85 ? 22.099 -0.920 -23.783 1.00 90.38 85 ARG A N 1
ATOM 606 C CA . ARG A 1 85 ? 23.439 -0.323 -23.647 1.00 90.38 85 ARG A CA 1
ATOM 607 C C . ARG A 1 85 ? 24.539 -1.305 -24.020 1.00 90.38 85 ARG A C 1
ATOM 609 O O . ARG A 1 85 ? 25.529 -0.920 -24.634 1.00 90.38 85 ARG A O 1
ATOM 616 N N . THR A 1 86 ? 24.406 -2.565 -23.622 1.00 90.38 86 THR A N 1
ATOM 617 C CA . THR A 1 86 ? 25.336 -3.636 -24.006 1.00 90.38 86 THR A CA 1
ATOM 618 C C . THR A 1 86 ? 25.252 -3.910 -25.503 1.00 90.38 86 THR A C 1
ATOM 620 O O . THR A 1 86 ? 26.286 -3.886 -26.163 1.00 90.38 86 THR A O 1
ATOM 623 N N . HIS A 1 87 ? 24.046 -4.041 -26.063 1.00 87.00 87 HIS A N 1
ATOM 624 C CA . HIS A 1 87 ? 23.848 -4.175 -27.507 1.00 87.00 87 HIS A CA 1
ATOM 625 C C . HIS A 1 87 ? 24.408 -2.972 -28.282 1.00 87.00 87 HIS A C 1
ATOM 627 O O . HIS A 1 87 ? 25.166 -3.144 -29.230 1.00 87.00 87 HIS A O 1
ATOM 633 N N . HIS A 1 88 ? 24.107 -1.737 -27.869 1.00 85.50 88 HIS A N 1
ATOM 634 C CA . HIS A 1 88 ? 24.638 -0.551 -28.540 1.00 85.50 88 HIS A CA 1
ATOM 635 C C . HIS A 1 88 ? 26.168 -0.517 -28.477 1.00 85.50 88 HIS A C 1
ATOM 637 O O . HIS A 1 88 ? 26.809 -0.257 -29.489 1.00 85.50 88 HIS A O 1
ATOM 643 N N . ARG A 1 89 ? 26.777 -0.826 -27.324 1.00 85.75 89 ARG A N 1
ATOM 644 C CA . ARG A 1 89 ? 28.238 -0.964 -27.231 1.00 85.75 89 ARG A CA 1
ATOM 645 C C . ARG A 1 89 ? 28.745 -1.999 -28.232 1.00 85.75 89 ARG A C 1
ATOM 647 O O . ARG A 1 89 ? 29.639 -1.668 -28.989 1.00 85.75 89 ARG A O 1
ATOM 654 N N . GLN A 1 90 ? 28.121 -3.179 -28.296 1.00 83.81 90 GLN A N 1
ATOM 655 C CA . GLN A 1 90 ? 28.502 -4.294 -29.172 1.00 83.81 90 GLN A CA 1
ATOM 656 C C . GLN A 1 90 ? 28.473 -3.984 -30.667 1.00 83.81 90 GLN A C 1
ATOM 658 O O . GLN A 1 90 ? 29.427 -4.317 -31.371 1.00 83.81 90 GLN A O 1
ATOM 663 N N . PHE A 1 91 ? 27.412 -3.341 -31.142 1.00 80.19 91 PHE A N 1
ATOM 664 C CA . PHE A 1 91 ? 27.207 -3.096 -32.570 1.00 80.19 91 PHE A CA 1
ATOM 665 C C . PHE A 1 91 ? 27.741 -1.739 -33.041 1.00 80.19 91 PHE A C 1
ATOM 667 O O . PHE A 1 91 ? 28.057 -1.591 -34.217 1.00 80.19 91 PHE A O 1
ATOM 674 N N . PHE A 1 92 ? 27.901 -0.775 -32.131 1.00 75.50 92 PHE A N 1
ATOM 675 C CA . PHE A 1 92 ? 28.423 0.564 -32.421 1.00 75.50 92 PHE A CA 1
ATOM 676 C C . PHE A 1 92 ? 29.763 0.811 -31.712 1.00 75.50 92 PHE A C 1
ATOM 678 O O . PHE A 1 92 ? 30.036 1.909 -31.221 1.00 75.50 92 PHE A O 1
ATOM 685 N N . HIS A 1 93 ? 30.615 -0.219 -31.663 1.00 65.38 93 HIS A N 1
ATOM 686 C CA . HIS A 1 93 ? 32.009 -0.107 -31.241 1.00 65.38 93 HIS A CA 1
ATOM 687 C C . HIS A 1 93 ? 32.773 0.751 -32.251 1.00 65.38 93 HIS A C 1
ATOM 689 O O . HIS A 1 93 ? 33.353 0.225 -33.189 1.00 65.38 93 HIS A O 1
ATOM 695 N N . THR A 1 94 ? 32.767 2.071 -32.070 1.00 59.59 94 THR A N 1
ATOM 696 C CA . THR A 1 94 ? 33.969 2.911 -32.219 1.00 59.59 94 THR A CA 1
ATOM 697 C C . THR A 1 94 ? 34.987 2.461 -33.280 1.00 59.59 94 THR A C 1
ATOM 699 O O . THR A 1 94 ? 36.159 2.264 -32.967 1.00 59.59 94 THR A O 1
ATOM 702 N N . SER A 1 95 ? 34.578 2.317 -34.537 1.00 51.19 95 SER A N 1
ATOM 703 C CA . SER A 1 95 ? 35.519 2.186 -35.644 1.00 51.19 95 SER A CA 1
ATOM 704 C C . SER A 1 95 ? 35.108 3.158 -36.743 1.00 51.19 95 SER A C 1
ATOM 706 O O . SER A 1 95 ? 34.250 2.891 -37.578 1.00 51.19 95 SER A O 1
ATOM 708 N N . GLU A 1 96 ? 35.720 4.336 -36.674 1.00 56.06 96 GLU A N 1
ATOM 709 C CA . GLU A 1 96 ? 35.988 5.237 -37.802 1.00 56.06 96 GLU A CA 1
ATOM 710 C C . GLU A 1 96 ? 34.836 6.062 -38.400 1.00 56.06 96 GLU A C 1
ATOM 712 O O . GLU A 1 96 ? 35.115 7.117 -38.967 1.00 56.06 96 GLU A O 1
ATOM 717 N N . CYS A 1 97 ? 33.561 5.722 -38.210 1.00 48.88 97 CYS A N 1
ATOM 718 C CA . CYS A 1 97 ? 32.463 6.577 -38.680 1.00 48.88 97 CYS A CA 1
ATOM 719 C C . CYS A 1 97 ? 31.858 7.427 -37.554 1.00 48.88 97 CYS A C 1
ATOM 721 O O . CYS A 1 97 ? 31.056 6.969 -36.749 1.00 48.88 97 CYS A O 1
ATOM 723 N N . CYS A 1 98 ? 32.221 8.709 -37.576 1.00 50.25 98 CYS A N 1
ATOM 724 C CA . CYS A 1 98 ? 31.613 9.834 -36.871 1.00 50.25 98 CYS A CA 1
ATOM 725 C C . CYS A 1 98 ? 31.946 10.055 -35.381 1.00 50.25 98 CYS A C 1
ATOM 727 O O . CYS A 1 98 ? 31.178 9.722 -34.482 1.00 50.25 98 CYS A O 1
ATOM 729 N N . VAL A 1 99 ? 32.932 10.917 -35.134 1.00 54.66 99 VAL A N 1
ATOM 730 C CA . VAL A 1 99 ? 33.104 11.687 -33.878 1.00 54.66 99 VAL A CA 1
ATOM 731 C C . VAL A 1 99 ? 31.954 12.712 -33.644 1.00 54.66 99 VAL A C 1
ATOM 733 O O . VAL A 1 99 ? 32.037 13.589 -32.793 1.00 54.66 99 VAL A O 1
ATOM 736 N N . GLY A 1 100 ? 30.830 12.603 -34.364 1.00 57.44 100 GLY A N 1
ATOM 737 C CA . GLY A 1 100 ? 29.690 13.528 -34.279 1.00 57.44 100 GLY A CA 1
ATOM 738 C C . GLY A 1 100 ? 28.319 12.941 -34.631 1.00 57.44 100 GLY A C 1
ATOM 739 O O . GLY A 1 100 ? 27.328 13.656 -34.516 1.00 57.44 100 GLY A O 1
ATOM 740 N N . CYS A 1 101 ? 28.223 11.662 -35.010 1.00 60.06 101 CYS A N 1
ATOM 741 C CA . CYS A 1 101 ? 26.936 11.003 -35.242 1.00 60.06 101 CYS A CA 1
ATOM 742 C C . CYS A 1 101 ? 26.485 10.429 -33.898 1.00 60.06 101 CYS A C 1
ATOM 744 O O . CYS A 1 101 ? 26.637 9.241 -33.631 1.00 60.06 101 CYS A O 1
ATOM 746 N N . LYS A 1 102 ? 26.008 11.307 -33.008 1.00 65.19 102 LYS A N 1
ATOM 747 C CA . LYS A 1 102 ? 25.234 10.867 -31.846 1.00 65.19 102 LYS A CA 1
ATOM 748 C C . LYS A 1 102 ? 24.031 10.108 -32.390 1.00 65.19 102 LYS A C 1
ATOM 750 O O . LYS A 1 102 ? 23.279 10.656 -33.193 1.00 65.19 102 LYS A O 1
ATOM 755 N N . ASP A 1 103 ? 23.871 8.853 -31.989 1.00 74.94 103 ASP A N 1
ATOM 756 C CA . ASP A 1 103 ? 22.628 8.131 -32.231 1.00 74.94 103 ASP A CA 1
ATOM 757 C C . ASP A 1 103 ? 21.538 8.763 -31.354 1.00 74.94 103 ASP A C 1
ATOM 759 O O . ASP A 1 103 ? 21.254 8.341 -30.229 1.00 74.94 103 ASP A O 1
ATOM 763 N N . ASP A 1 104 ? 20.952 9.842 -31.871 1.00 80.19 104 ASP A N 1
ATOM 764 C CA . ASP A 1 104 ? 19.870 10.567 -31.218 1.00 80.19 104 ASP A CA 1
ATOM 765 C C . ASP A 1 104 ? 18.653 9.657 -30.992 1.00 80.19 104 ASP A C 1
ATOM 767 O O . ASP A 1 104 ? 17.878 9.890 -30.061 1.00 80.19 104 ASP A O 1
ATOM 771 N N . GLY A 1 105 ? 18.503 8.595 -31.795 1.00 86.56 105 GLY A N 1
ATOM 772 C CA . GLY A 1 105 ? 17.460 7.586 -31.651 1.00 86.56 105 GLY A CA 1
ATOM 773 C C . GLY A 1 105 ? 17.649 6.739 -30.394 1.00 86.56 105 GLY A C 1
ATOM 774 O O . GLY A 1 105 ? 16.714 6.620 -29.594 1.00 86.56 105 GLY A O 1
ATOM 775 N N . HIS A 1 106 ? 18.852 6.202 -30.176 1.00 87.81 106 HIS A N 1
ATOM 776 C CA . HIS A 1 106 ? 19.182 5.442 -28.966 1.00 87.81 106 HIS A CA 1
ATOM 777 C C . HIS A 1 106 ? 19.027 6.288 -27.699 1.00 87.81 106 HIS A C 1
ATOM 779 O O . HIS A 1 106 ? 18.347 5.879 -26.754 1.00 87.81 106 HIS A O 1
ATOM 785 N N . GLU A 1 107 ? 19.579 7.502 -27.699 1.00 88.69 107 GLU A N 1
ATOM 786 C CA . GLU A 1 107 ? 19.498 8.419 -26.557 1.00 88.69 107 GLU A CA 1
ATOM 787 C C . GLU A 1 107 ? 18.066 8.896 -26.284 1.00 88.69 107 GLU A C 1
ATOM 789 O O . GLU A 1 107 ? 17.651 9.070 -25.134 1.00 88.69 107 GLU A O 1
ATOM 794 N N . HIS A 1 108 ? 17.264 9.124 -27.327 1.00 92.06 108 HIS A N 1
ATOM 795 C CA . HIS A 1 108 ? 15.842 9.423 -27.160 1.00 92.06 108 HIS A CA 1
ATOM 796 C C . HIS A 1 108 ? 15.091 8.240 -26.536 1.00 92.06 108 HIS A C 1
ATOM 798 O O . HIS A 1 108 ? 14.273 8.423 -25.630 1.00 92.06 108 HIS A O 1
ATOM 804 N N . TRP A 1 109 ? 15.389 7.023 -26.984 1.00 92.06 109 TRP A N 1
ATOM 805 C CA . TRP A 1 109 ? 14.762 5.815 -26.471 1.00 92.06 109 TRP A CA 1
ATOM 806 C C . TRP A 1 109 ? 15.125 5.554 -25.000 1.00 92.06 109 TRP A C 1
ATOM 808 O O . TRP A 1 109 ? 14.230 5.313 -24.187 1.00 92.06 109 TRP A O 1
ATOM 818 N N . LEU A 1 110 ? 16.404 5.696 -24.626 1.00 93.19 110 LEU A N 1
ATOM 819 C CA . LEU A 1 110 ? 16.852 5.580 -23.234 1.00 93.19 110 LEU A CA 1
ATOM 820 C C . LEU A 1 110 ? 16.154 6.601 -22.334 1.00 93.19 110 LEU A C 1
ATOM 822 O O . LEU A 1 110 ? 15.656 6.242 -21.268 1.00 93.19 110 LEU A O 1
ATOM 826 N N . ARG A 1 111 ? 16.035 7.856 -22.786 1.00 94.81 111 ARG A N 1
ATOM 827 C CA . ARG A 1 111 ? 15.279 8.889 -22.062 1.00 94.81 111 ARG A CA 1
ATOM 828 C C . ARG A 1 111 ? 13.815 8.498 -21.869 1.00 94.81 111 ARG A C 1
ATOM 830 O O . ARG A 1 111 ? 13.273 8.686 -20.782 1.00 94.81 111 ARG A O 1
ATOM 837 N N . LYS A 1 112 ? 13.170 7.915 -22.884 1.00 95.38 112 LYS A N 1
ATOM 838 C CA . LYS A 1 112 ? 11.784 7.433 -22.774 1.00 95.38 112 LYS A CA 1
ATOM 839 C C . LYS A 1 112 ? 11.647 6.337 -21.713 1.00 95.38 112 LYS A C 1
ATOM 841 O O . LYS A 1 112 ? 10.686 6.370 -20.945 1.00 95.38 112 LYS A O 1
ATOM 846 N N . LEU A 1 113 ? 12.598 5.405 -21.637 1.00 93.50 113 LEU A N 1
ATOM 847 C CA . LEU A 1 113 ? 12.611 4.397 -20.577 1.00 93.50 113 LEU A CA 1
ATOM 848 C C . LEU A 1 113 ? 12.889 4.979 -19.193 1.00 93.50 113 LEU A C 1
ATOM 850 O O . LEU A 1 113 ? 12.218 4.589 -18.247 1.00 93.50 113 LEU A O 1
ATOM 854 N N . GLN A 1 114 ? 13.799 5.941 -19.065 1.00 94.94 114 GLN A N 1
ATOM 855 C CA . GLN A 1 114 ? 14.051 6.621 -17.789 1.00 94.94 114 GLN A CA 1
ATOM 856 C C . GLN A 1 114 ? 12.801 7.343 -17.273 1.00 94.94 114 GLN A C 1
ATOM 858 O O . GLN A 1 114 ? 12.490 7.284 -16.085 1.00 94.94 114 GLN A O 1
ATOM 863 N N . VAL A 1 115 ? 12.032 7.978 -18.165 1.00 96.00 115 VAL A N 1
ATOM 864 C CA . VAL A 1 115 ? 10.736 8.570 -17.801 1.00 96.00 115 VAL A CA 1
ATOM 865 C C . VAL A 1 115 ? 9.775 7.491 -17.297 1.00 96.00 115 VAL A C 1
ATOM 867 O O . VAL A 1 115 ? 9.135 7.689 -16.264 1.00 96.00 115 VAL A O 1
ATOM 870 N N . LYS A 1 116 ? 9.695 6.333 -17.968 1.00 93.94 116 LYS A N 1
ATOM 871 C CA . LYS A 1 116 ? 8.889 5.204 -17.478 1.00 93.94 116 LYS A CA 1
ATOM 872 C C . LYS A 1 116 ? 9.364 4.727 -16.104 1.00 93.94 116 LYS A C 1
ATOM 874 O O . LYS A 1 116 ? 8.547 4.669 -15.190 1.00 93.94 116 LYS A O 1
ATOM 879 N N . GLN A 1 117 ? 10.663 4.494 -15.924 1.00 94.69 117 GLN A N 1
ATOM 880 C CA . GLN A 1 117 ? 11.267 4.097 -14.650 1.00 94.69 117 GLN A CA 1
ATOM 881 C C . GLN A 1 117 ? 10.862 5.055 -13.521 1.00 94.69 117 GLN A C 1
ATOM 883 O O . GLN A 1 117 ? 10.363 4.617 -12.488 1.00 94.69 117 GLN A O 1
ATOM 888 N N . ALA A 1 118 ? 10.970 6.369 -13.748 1.00 95.25 118 ALA A N 1
ATOM 889 C CA . ALA A 1 118 ? 10.564 7.381 -12.776 1.00 95.25 118 ALA A CA 1
ATOM 890 C C . ALA A 1 118 ? 9.060 7.315 -12.449 1.00 95.25 118 ALA A C 1
ATOM 892 O O . ALA A 1 118 ? 8.669 7.443 -11.286 1.00 95.25 118 ALA A O 1
ATOM 893 N N . THR A 1 119 ? 8.198 7.077 -13.445 1.00 93.75 119 THR A N 1
ATOM 894 C CA . THR A 1 119 ? 6.753 6.924 -13.197 1.00 93.75 119 THR A CA 1
ATOM 895 C C . THR A 1 119 ? 6.418 5.679 -12.377 1.00 93.75 119 THR A C 1
ATOM 897 O O . THR A 1 119 ? 5.540 5.741 -11.515 1.00 93.75 119 THR A O 1
ATOM 900 N N . VAL A 1 120 ? 7.126 4.571 -12.601 1.00 93.94 120 VAL A N 1
ATOM 901 C CA . VAL A 1 120 ? 6.942 3.312 -11.865 1.00 93.94 120 VAL A CA 1
ATOM 902 C C . VAL A 1 120 ? 7.481 3.441 -10.444 1.00 93.94 120 VAL A C 1
ATOM 904 O O . VAL A 1 120 ? 6.795 3.069 -9.497 1.00 93.94 120 VAL A O 1
ATOM 907 N N . ALA A 1 121 ? 8.642 4.075 -10.266 1.00 94.88 121 ALA A N 1
ATOM 908 C CA . ALA A 1 121 ? 9.191 4.387 -8.950 1.00 94.88 121 ALA A CA 1
ATOM 909 C C . ALA A 1 121 ? 8.244 5.284 -8.131 1.00 94.88 121 ALA A C 1
ATOM 911 O O . ALA A 1 121 ? 8.019 5.040 -6.945 1.00 94.88 121 ALA A O 1
ATOM 912 N N . SER A 1 122 ? 7.623 6.285 -8.769 1.00 94.19 122 SER A N 1
ATOM 913 C CA . SER A 1 122 ? 6.598 7.114 -8.126 1.00 94.19 122 SER A CA 1
ATOM 914 C C . SER A 1 122 ? 5.370 6.295 -7.715 1.00 94.19 122 SER A C 1
ATOM 916 O O . SER A 1 122 ? 4.881 6.452 -6.598 1.00 94.19 122 SER A O 1
ATOM 918 N N . LEU A 1 123 ? 4.889 5.386 -8.572 1.00 92.88 123 LEU A N 1
ATOM 919 C CA . LEU A 1 123 ? 3.796 4.473 -8.225 1.00 92.88 123 LEU A CA 1
ATOM 920 C C . LEU A 1 123 ? 4.151 3.604 -7.013 1.00 92.88 123 LEU A C 1
ATOM 922 O O . LEU A 1 123 ? 3.341 3.491 -6.095 1.00 92.88 123 LEU A O 1
ATOM 926 N N . LEU A 1 124 ? 5.359 3.045 -6.997 1.00 95.06 124 LEU A N 1
ATOM 927 C CA . LEU A 1 124 ? 5.865 2.206 -5.918 1.00 95.06 124 LEU A CA 1
ATOM 928 C C . LEU A 1 124 ? 5.889 2.977 -4.588 1.00 95.06 124 LEU A C 1
ATOM 930 O O . LEU A 1 124 ? 5.384 2.485 -3.581 1.00 95.06 124 LEU A O 1
ATOM 934 N N . ALA A 1 125 ? 6.375 4.222 -4.593 1.00 95.25 125 ALA A N 1
ATOM 935 C CA . ALA A 1 125 ? 6.342 5.086 -3.413 1.00 95.25 125 ALA A CA 1
ATOM 936 C C . ALA A 1 125 ? 4.909 5.321 -2.898 1.00 95.25 125 ALA A C 1
ATOM 938 O O . ALA A 1 125 ? 4.661 5.201 -1.701 1.00 95.25 125 ALA A O 1
ATOM 939 N N . ARG A 1 126 ? 3.943 5.589 -3.791 1.00 94.62 126 ARG A N 1
ATOM 940 C CA . ARG A 1 126 ? 2.531 5.754 -3.394 1.00 94.62 126 ARG A CA 1
ATOM 941 C C . ARG A 1 126 ? 1.938 4.479 -2.800 1.00 94.62 126 ARG A C 1
ATOM 943 O O . ARG A 1 126 ? 1.187 4.570 -1.840 1.00 94.62 126 ARG A O 1
ATOM 950 N N . LEU A 1 127 ? 2.249 3.314 -3.370 1.00 93.81 127 LEU A N 1
ATOM 951 C CA . LEU A 1 127 ? 1.766 2.028 -2.861 1.00 93.81 127 LEU A CA 1
ATOM 952 C C . LEU A 1 127 ? 2.326 1.730 -1.463 1.00 93.81 127 LEU A C 1
ATOM 954 O O . LEU A 1 127 ? 1.577 1.273 -0.608 1.00 93.81 127 LEU A O 1
ATOM 958 N N . ARG A 1 128 ? 3.602 2.054 -1.203 1.00 95.75 128 ARG A N 1
ATOM 959 C CA . ARG A 1 128 ? 4.208 1.927 0.136 1.00 95.75 128 ARG A CA 1
ATOM 960 C C . ARG A 1 128 ? 3.499 2.806 1.167 1.00 95.75 128 ARG A C 1
ATOM 962 O O . ARG A 1 128 ? 3.045 2.288 2.178 1.00 95.75 128 ARG A O 1
ATOM 969 N N . MET A 1 129 ? 3.321 4.091 0.856 1.00 95.38 129 MET A N 1
ATOM 970 C CA . MET A 1 129 ? 2.588 5.024 1.726 1.00 95.38 129 MET A CA 1
ATOM 971 C C . MET A 1 129 ? 1.151 4.557 1.990 1.00 95.38 129 MET A C 1
ATOM 973 O O . MET A 1 129 ? 0.648 4.661 3.103 1.00 95.38 129 MET A O 1
ATOM 977 N N . HIS A 1 130 ? 0.475 4.035 0.963 1.00 93.50 130 HIS A N 1
ATOM 978 C CA . HIS A 1 130 ? -0.894 3.535 1.098 1.00 93.50 130 HIS A CA 1
ATOM 979 C C . HIS A 1 130 ? -0.964 2.273 1.964 1.00 93.50 130 HIS A C 1
ATOM 981 O O . HIS A 1 130 ? -1.866 2.145 2.786 1.00 93.50 130 HIS A O 1
ATOM 987 N N . LYS A 1 131 ? 0.010 1.364 1.836 1.00 94.88 131 LYS A N 1
ATOM 988 C CA . LYS A 1 131 ? 0.123 0.191 2.712 1.00 94.88 131 LYS A CA 1
ATOM 989 C C . LYS A 1 131 ? 0.292 0.598 4.174 1.00 94.88 131 LYS A C 1
ATOM 991 O O . LYS A 1 131 ? -0.397 0.053 5.028 1.00 94.88 131 LYS A O 1
ATOM 996 N N . GLU A 1 132 ? 1.193 1.537 4.453 1.00 95.06 132 GLU A N 1
ATOM 997 C CA . GLU A 1 132 ? 1.419 2.056 5.808 1.00 95.06 132 GLU A CA 1
ATOM 998 C C . GLU A 1 132 ? 0.123 2.622 6.398 1.00 95.06 132 GLU A C 1
ATOM 1000 O O . GLU A 1 132 ? -0.273 2.231 7.492 1.00 95.06 132 GLU A O 1
ATOM 1005 N N . HIS A 1 133 ? -0.603 3.430 5.624 1.00 94.62 133 HIS A N 1
ATOM 1006 C CA . HIS A 1 133 ? -1.889 3.980 6.044 1.00 94.62 133 HIS A CA 1
ATOM 1007 C C . HIS A 1 133 ? -2.930 2.898 6.374 1.00 94.62 133 HIS A C 1
ATOM 1009 O O . HIS A 1 133 ? -3.611 2.993 7.391 1.00 94.62 133 HIS A O 1
ATOM 1015 N N . LEU A 1 134 ? -3.052 1.850 5.550 1.00 94.06 134 LEU A N 1
ATOM 1016 C CA . LEU A 1 134 ? -3.980 0.746 5.830 1.00 94.06 134 LEU A CA 1
ATOM 1017 C C . LEU A 1 134 ? -3.622 0.009 7.129 1.00 94.06 134 LEU A C 1
ATOM 1019 O O . LEU A 1 134 ? -4.513 -0.339 7.902 1.00 94.06 134 LEU A O 1
ATOM 1023 N N . LEU A 1 135 ? -2.330 -0.202 7.396 1.00 93.38 135 LEU A N 1
ATOM 1024 C CA . LEU A 1 135 ? -1.880 -0.832 8.639 1.00 93.38 135 LEU A CA 1
ATOM 1025 C C . LEU A 1 135 ? -2.182 0.049 9.860 1.00 93.38 135 LEU A C 1
ATOM 1027 O O . LEU A 1 135 ? -2.697 -0.450 10.860 1.00 93.38 135 LEU A O 1
ATOM 1031 N N . GLU A 1 136 ? -1.944 1.358 9.763 1.00 94.62 136 GLU A N 1
ATOM 1032 C CA . GLU A 1 136 ? -2.290 2.318 10.819 1.00 94.62 136 GLU A CA 1
ATOM 1033 C C . GLU A 1 136 ? -3.803 2.350 11.091 1.00 94.62 136 GLU A C 1
ATOM 1035 O O . GLU A 1 136 ? -4.233 2.369 12.247 1.00 94.62 136 GLU A O 1
ATOM 1040 N N . GLU A 1 137 ? -4.636 2.311 10.046 1.00 93.69 137 GLU A N 1
ATOM 1041 C CA . GLU A 1 137 ? -6.094 2.248 10.185 1.00 93.69 137 GLU A CA 1
ATOM 1042 C C . GLU A 1 137 ? -6.559 0.955 10.866 1.00 93.69 137 GLU A C 1
ATOM 1044 O O . GLU A 1 137 ? -7.437 0.995 11.741 1.00 93.69 137 GLU A O 1
ATOM 1049 N N . GLU A 1 138 ? -5.965 -0.187 10.511 1.00 94.25 138 GLU A N 1
ATOM 1050 C CA . GLU A 1 138 ? -6.242 -1.466 11.160 1.00 94.25 138 GLU A CA 1
ATOM 1051 C C . GLU A 1 138 ? -5.861 -1.436 12.643 1.00 94.25 138 GLU A C 1
ATOM 1053 O O . GLU A 1 138 ? -6.668 -1.821 13.495 1.00 94.25 138 GLU A O 1
ATOM 1058 N N . GLU A 1 139 ? -4.677 -0.937 12.990 1.00 94.75 139 GLU A N 1
ATOM 1059 C CA . GLU A 1 139 ? -4.234 -0.801 14.380 1.00 94.75 139 GLU A CA 1
ATOM 1060 C C . GLU A 1 139 ? -5.125 0.168 15.171 1.00 94.75 139 GLU A C 1
ATOM 1062 O O . GLU A 1 139 ? -5.559 -0.133 16.291 1.00 94.75 139 GLU A O 1
ATOM 1067 N N . ALA A 1 140 ? -5.501 1.298 14.568 1.00 94.69 140 ALA A N 1
ATOM 1068 C CA . ALA A 1 140 ? -6.459 2.240 15.138 1.00 94.69 140 ALA A CA 1
ATOM 1069 C C . ALA A 1 140 ? -7.849 1.609 15.331 1.00 94.69 140 ALA A C 1
ATOM 1071 O O . ALA A 1 140 ? -8.590 1.972 16.247 1.00 94.69 140 ALA A O 1
ATOM 1072 N N . SER A 1 141 ? -8.254 0.671 14.472 1.00 94.31 141 SER A N 1
ATOM 1073 C CA . SE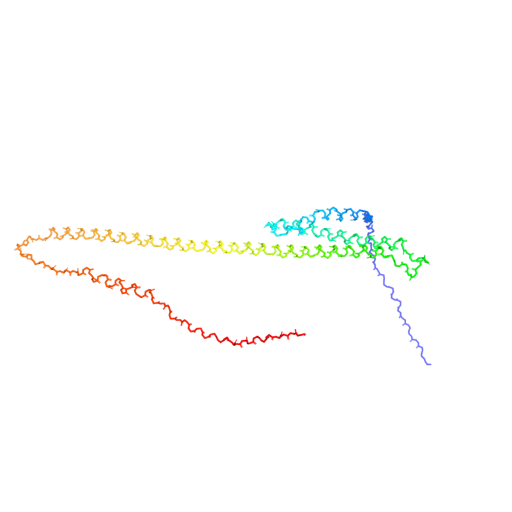R A 1 141 ? -9.508 -0.071 14.646 1.00 94.31 141 SER A CA 1
ATOM 1074 C C . SER A 1 141 ? -9.425 -1.062 15.814 1.00 94.31 141 SER A C 1
ATOM 1076 O O . SER A 1 141 ? -10.348 -1.121 16.629 1.00 94.31 141 SER A O 1
ATOM 1078 N N . ARG A 1 142 ? -8.295 -1.771 15.963 1.00 95.81 142 ARG A N 1
ATOM 1079 C CA . ARG A 1 142 ? -8.061 -2.733 17.053 1.00 95.81 142 ARG A CA 1
ATOM 1080 C C . ARG A 1 142 ? -8.029 -2.043 18.410 1.00 95.81 142 ARG A C 1
ATOM 1082 O O . ARG A 1 142 ? -8.755 -2.445 19.313 1.00 95.81 142 ARG A O 1
ATOM 1089 N N . THR A 1 143 ? -7.271 -0.958 18.530 1.00 96.56 143 THR A N 1
ATOM 1090 C CA . THR A 1 143 ? -7.186 -0.166 19.769 1.00 96.56 143 THR A CA 1
ATOM 1091 C C . THR A 1 143 ? -8.542 0.411 20.180 1.00 96.56 143 THR A C 1
ATOM 1093 O O . THR A 1 143 ? -8.908 0.346 21.354 1.00 96.56 143 THR A O 1
ATOM 1096 N N . ARG A 1 144 ? -9.338 0.909 19.222 1.00 96.00 144 ARG A N 1
ATOM 1097 C CA . ARG A 1 144 ? -10.722 1.345 19.479 1.00 96.00 144 ARG A CA 1
ATOM 1098 C C . ARG A 1 144 ? -11.603 0.194 19.957 1.00 96.00 144 ARG A C 1
ATOM 1100 O O . ARG A 1 144 ? -12.304 0.357 20.951 1.00 96.00 144 ARG A O 1
ATOM 1107 N N . ALA A 1 145 ? -11.545 -0.963 19.301 1.00 96.88 145 ALA A N 1
ATOM 1108 C CA . ALA A 1 145 ? -12.328 -2.132 19.694 1.00 96.88 145 ALA A CA 1
ATOM 1109 C C . ALA A 1 145 ? -11.960 -2.634 21.101 1.00 96.88 145 ALA A C 1
ATOM 1111 O O . ALA A 1 145 ? -12.844 -2.952 21.893 1.00 96.88 145 ALA A O 1
ATOM 1112 N N . GLU A 1 146 ? -10.672 -2.669 21.441 1.00 97.31 146 GLU A N 1
ATOM 1113 C CA . GLU A 1 146 ? -10.205 -3.003 22.789 1.00 97.31 146 GLU A CA 1
ATOM 1114 C C . GLU A 1 146 ? -10.682 -1.993 23.831 1.00 97.31 146 GLU A C 1
ATOM 1116 O O . GLU A 1 146 ? -11.128 -2.382 24.909 1.00 97.31 146 GLU A O 1
ATOM 1121 N N . HIS A 1 147 ? -10.629 -0.698 23.513 1.00 97.12 147 HIS A N 1
ATOM 1122 C CA . HIS A 1 147 ? -11.138 0.339 24.401 1.00 97.12 147 HIS A CA 1
ATOM 1123 C C . HIS A 1 147 ? -12.642 0.178 24.656 1.00 97.12 147 HIS A C 1
ATOM 1125 O O . HIS A 1 147 ? -13.071 0.220 25.809 1.00 97.12 147 HIS A O 1
ATOM 1131 N N . THR A 1 148 ? -13.433 -0.072 23.608 1.00 97.88 148 THR A N 1
ATOM 1132 C CA . THR A 1 148 ? -14.868 -0.361 23.741 1.00 97.88 148 THR A CA 1
ATOM 1133 C C . THR A 1 148 ? -15.108 -1.583 24.623 1.00 97.88 148 THR A C 1
ATOM 1135 O O . THR A 1 148 ? -15.904 -1.497 25.551 1.00 97.88 148 THR A O 1
ATOM 1138 N N . ARG A 1 149 ? -14.361 -2.678 24.421 1.00 97.56 149 ARG A N 1
ATOM 1139 C CA . ARG A 1 149 ? -14.466 -3.882 25.266 1.00 97.56 149 ARG A CA 1
ATOM 1140 C C . ARG A 1 149 ? -14.181 -3.587 26.738 1.00 97.56 149 ARG A C 1
ATOM 1142 O O . ARG A 1 149 ? -14.976 -3.972 27.585 1.00 97.56 149 ARG A O 1
ATOM 1149 N N . ARG A 1 150 ? -13.113 -2.842 27.044 1.00 97.88 150 ARG A N 1
ATOM 1150 C CA . ARG A 1 150 ? -12.793 -2.439 28.428 1.00 97.88 150 ARG A CA 1
ATOM 1151 C C . ARG A 1 150 ? -13.909 -1.603 29.052 1.00 97.88 150 ARG A C 1
ATOM 1153 O O . ARG A 1 150 ? -14.236 -1.775 30.221 1.00 97.88 150 ARG A O 1
ATOM 1160 N N . MET A 1 151 ? -14.505 -0.692 28.284 1.00 97.56 151 MET A N 1
ATOM 1161 C CA . MET A 1 151 ? -15.632 0.111 28.763 1.00 97.56 151 MET A CA 1
ATOM 1162 C C . MET A 1 151 ? -16.875 -0.744 29.019 1.00 97.56 151 MET A C 1
ATOM 1164 O O . MET A 1 151 ? -17.535 -0.561 30.043 1.00 97.56 151 MET A O 1
ATOM 1168 N N . ASP A 1 152 ? -17.174 -1.691 28.133 1.00 97.69 152 ASP A N 1
ATOM 1169 C CA . ASP A 1 152 ? -18.294 -2.619 28.292 1.00 97.69 152 ASP A CA 1
ATOM 1170 C C . ASP A 1 152 ? -18.112 -3.521 29.522 1.00 97.69 152 ASP A C 1
ATOM 1172 O O . ASP A 1 152 ? -19.068 -3.728 30.273 1.00 97.69 152 ASP A O 1
ATOM 1176 N N . GLU A 1 153 ? -16.888 -3.988 29.780 1.00 98.06 153 GLU A N 1
ATOM 1177 C CA . GLU A 1 153 ? -16.519 -4.746 30.982 1.00 98.06 153 GLU A CA 1
ATOM 1178 C C . GLU A 1 153 ? -16.763 -3.927 32.255 1.00 98.06 153 GLU A C 1
ATOM 1180 O O . GLU A 1 153 ? -17.492 -4.373 33.142 1.00 98.06 153 GLU A O 1
ATOM 1185 N N . LEU A 1 154 ? -16.266 -2.687 32.317 1.00 97.81 154 LEU A N 1
ATOM 1186 C CA . LEU A 1 154 ? -16.494 -1.796 33.462 1.00 97.81 154 LEU A CA 1
ATOM 1187 C C . LEU A 1 154 ? -17.987 -1.520 33.696 1.00 97.81 154 LEU A C 1
ATOM 1189 O O . LEU A 1 154 ? -18.460 -1.479 34.836 1.00 97.81 154 LEU A O 1
ATOM 1193 N N . VAL A 1 155 ? -18.761 -1.338 32.623 1.00 98.00 155 VAL A N 1
ATOM 1194 C CA . VAL A 1 155 ? -20.215 -1.150 32.714 1.00 98.00 155 VAL A CA 1
ATOM 1195 C C . VAL A 1 155 ? -20.904 -2.423 33.210 1.00 98.00 155 VAL A C 1
ATOM 1197 O O . VAL A 1 155 ? -21.828 -2.334 34.026 1.00 98.00 155 VAL A O 1
ATOM 1200 N N . ALA A 1 156 ? -20.479 -3.600 32.748 1.00 97.62 156 ALA A N 1
ATOM 1201 C CA . ALA A 1 156 ? -21.009 -4.884 33.191 1.00 97.62 156 ALA A CA 1
ATOM 1202 C C . ALA A 1 156 ? -20.704 -5.140 34.675 1.00 97.62 156 ALA A C 1
ATOM 1204 O O . ALA A 1 156 ? -21.615 -5.492 35.428 1.00 97.62 156 ALA A O 1
ATOM 1205 N N . GLU A 1 157 ? -19.477 -4.872 35.124 1.00 97.56 157 GLU A N 1
ATOM 1206 C CA . GLU A 1 157 ? -19.075 -4.966 36.530 1.00 97.56 157 GLU A CA 1
ATOM 1207 C C . GLU A 1 157 ? -19.887 -4.017 37.415 1.00 97.56 157 GLU A C 1
ATOM 1209 O O . GLU A 1 157 ? -20.458 -4.436 38.424 1.00 97.56 157 GLU A O 1
ATOM 1214 N N . ALA A 1 158 ? -20.029 -2.751 37.013 1.00 96.50 158 ALA A N 1
ATOM 1215 C CA . ALA A 1 158 ? -20.831 -1.781 37.753 1.00 96.50 158 ALA A CA 1
ATOM 1216 C C . ALA A 1 158 ? -22.310 -2.200 37.839 1.00 96.50 158 ALA A C 1
ATOM 1218 O O . ALA A 1 158 ? -22.968 -1.987 38.864 1.00 96.50 158 ALA A O 1
ATOM 1219 N N . ARG A 1 159 ? -22.860 -2.815 36.781 1.00 96.19 159 ARG A N 1
ATOM 1220 C CA . ARG A 1 159 ? -24.214 -3.394 36.805 1.00 96.19 159 ARG A CA 1
ATOM 1221 C C . ARG A 1 159 ? -24.299 -4.581 37.764 1.00 96.19 159 ARG A C 1
ATOM 1223 O O . ARG A 1 159 ? -25.234 -4.615 38.561 1.00 96.19 159 ARG A O 1
ATOM 1230 N N . ALA A 1 160 ? -23.329 -5.493 37.738 1.00 95.56 160 ALA A N 1
ATOM 1231 C CA . ALA A 1 160 ? -23.278 -6.643 38.639 1.00 95.56 160 ALA A CA 1
ATOM 1232 C C . ALA A 1 160 ? -23.185 -6.212 40.113 1.00 95.56 160 ALA A C 1
ATOM 1234 O O . ALA A 1 160 ? -23.936 -6.709 40.950 1.00 95.56 160 ALA A O 1
ATOM 1235 N N . GLN A 1 161 ? -22.347 -5.218 40.427 1.00 94.06 161 GLN A N 1
ATOM 1236 C CA . GLN A 1 161 ? -22.236 -4.650 41.775 1.00 94.06 161 GLN A CA 1
ATOM 1237 C C . GLN A 1 161 ? -23.547 -4.019 42.250 1.00 94.06 161 GLN A C 1
ATOM 1239 O O . GLN A 1 161 ? -23.956 -4.220 43.394 1.00 94.06 161 GLN A O 1
ATOM 1244 N N . ARG A 1 162 ? -24.237 -3.274 41.377 1.00 92.81 162 ARG A N 1
ATOM 1245 C CA . ARG A 1 162 ? -25.552 -2.701 41.701 1.00 92.81 162 ARG A CA 1
ATOM 1246 C C . ARG A 1 162 ? -26.587 -3.783 41.977 1.00 92.81 162 ARG A C 1
ATOM 1248 O O . ARG A 1 162 ? -27.389 -3.613 42.889 1.00 92.81 162 ARG A O 1
ATOM 1255 N N . GLU A 1 163 ? -26.578 -4.868 41.214 1.00 92.56 163 GLU A N 1
ATOM 1256 C CA . GLU A 1 163 ? -27.512 -5.975 41.415 1.00 92.56 163 GLU A CA 1
ATOM 1257 C C . GLU A 1 163 ? -27.229 -6.721 42.726 1.00 92.56 163 GLU A C 1
ATOM 1259 O O . GLU A 1 163 ? -28.146 -6.972 43.511 1.00 92.56 163 GLU A O 1
ATOM 1264 N N . LEU A 1 164 ? -25.950 -6.957 43.034 1.00 91.25 164 LEU A N 1
ATOM 1265 C CA . LEU A 1 164 ? -25.527 -7.514 44.317 1.00 91.25 164 LEU A CA 1
ATOM 1266 C C . LEU A 1 164 ? -25.982 -6.621 45.483 1.00 91.25 164 LEU A C 1
ATOM 1268 O O . LEU A 1 164 ? -26.600 -7.107 46.430 1.00 91.25 164 LEU A O 1
ATOM 1272 N N . ALA A 1 165 ? -25.777 -5.304 45.381 1.00 88.00 165 ALA A N 1
ATOM 1273 C CA . ALA A 1 165 ? -26.242 -4.350 46.385 1.00 88.00 165 ALA A CA 1
ATOM 1274 C C . ALA A 1 165 ? -27.777 -4.347 46.535 1.00 88.00 165 ALA A C 1
ATOM 1276 O O . ALA A 1 165 ? -28.278 -4.329 47.659 1.00 88.00 165 ALA A O 1
ATOM 1277 N N . ARG A 1 166 ? -28.543 -4.418 45.434 1.00 86.19 166 ARG A N 1
ATOM 1278 C CA . ARG A 1 166 ? -30.016 -4.514 45.491 1.00 86.19 166 ARG A CA 1
ATOM 1279 C C . ARG A 1 166 ? -30.479 -5.781 46.201 1.00 86.19 166 ARG A C 1
ATOM 1281 O O . ARG A 1 166 ? -31.369 -5.698 47.045 1.00 86.19 166 ARG A O 1
ATOM 1288 N N . SER A 1 167 ? -29.870 -6.929 45.906 1.00 79.75 167 SER A N 1
ATOM 1289 C CA . SER A 1 167 ? -30.211 -8.194 46.568 1.00 79.75 167 SER A CA 1
ATOM 1290 C C . SER A 1 167 ? -29.972 -8.137 48.085 1.00 79.75 167 SER A C 1
ATOM 1292 O O . SER A 1 167 ? -30.844 -8.539 48.856 1.00 79.75 167 SER A O 1
ATOM 1294 N N . GLY A 1 168 ? -28.867 -7.524 48.529 1.00 75.56 168 GLY A N 1
ATOM 1295 C CA . GLY A 1 168 ? -28.579 -7.290 49.949 1.00 75.56 168 GLY A CA 1
ATOM 1296 C C . GLY A 1 168 ? -29.588 -6.362 50.636 1.00 75.56 168 GLY A C 1
ATOM 1297 O O . GLY A 1 168 ? -30.018 -6.630 51.758 1.00 75.56 168 GLY A O 1
ATOM 1298 N N . VAL A 1 169 ? -30.033 -5.302 49.951 1.00 71.56 169 VAL A N 1
ATOM 1299 C CA . VAL A 1 169 ? -31.089 -4.406 50.453 1.00 71.56 169 VAL A CA 1
ATOM 1300 C C . VAL A 1 169 ? -32.414 -5.157 50.603 1.00 71.56 169 VAL A C 1
ATOM 1302 O O . VAL A 1 169 ? -33.048 -5.070 51.655 1.00 71.56 169 VAL A O 1
ATOM 1305 N N . HIS A 1 170 ? -32.820 -5.945 49.603 1.00 67.31 170 HIS A N 1
ATOM 1306 C CA . HIS A 1 170 ? -34.043 -6.749 49.679 1.00 67.31 170 HIS A CA 1
ATOM 1307 C C . HIS A 1 170 ? -33.987 -7.810 50.790 1.00 67.31 170 HIS A C 1
ATOM 1309 O O . HIS A 1 170 ? -34.980 -7.985 51.498 1.00 67.31 170 HIS A O 1
ATOM 1315 N N . ALA A 1 171 ? -32.830 -8.440 51.018 1.00 67.25 171 ALA A N 1
ATOM 1316 C CA . ALA A 1 171 ? -32.620 -9.347 52.148 1.00 67.25 171 ALA A CA 1
ATOM 1317 C C . ALA A 1 171 ? -32.747 -8.625 53.503 1.00 67.25 171 ALA A C 1
ATOM 1319 O O . ALA A 1 171 ? -33.405 -9.126 54.414 1.00 67.25 171 ALA A O 1
ATOM 1320 N N . GLY A 1 172 ? -32.198 -7.411 53.622 1.00 68.06 172 GLY A N 1
ATOM 1321 C CA . GLY A 1 172 ? -32.344 -6.574 54.816 1.00 68.06 172 GLY A CA 1
ATOM 1322 C C . GLY A 1 172 ? -33.797 -6.176 55.097 1.00 68.06 172 GLY A C 1
ATOM 1323 O O . GLY A 1 172 ? -34.245 -6.248 56.241 1.00 68.06 172 GLY A O 1
ATOM 1324 N N . TYR A 1 173 ? -34.566 -5.815 54.064 1.00 67.94 173 TYR A N 1
ATOM 1325 C CA . TYR A 1 173 ? -36.001 -5.542 54.206 1.00 67.94 173 TYR A CA 1
ATOM 1326 C C . TYR A 1 173 ? -36.797 -6.792 54.600 1.00 67.94 173 TYR A C 1
ATOM 1328 O O . TYR A 1 173 ? -37.676 -6.690 55.456 1.00 67.94 173 TYR A O 1
ATOM 1336 N N . ALA A 1 174 ? -36.480 -7.961 54.035 1.00 69.12 174 ALA A N 1
ATOM 1337 C CA . ALA A 1 174 ? -37.125 -9.222 54.394 1.00 69.12 174 ALA A CA 1
ATOM 1338 C C . ALA A 1 174 ? -36.854 -9.605 55.859 1.00 69.12 174 ALA A C 1
ATOM 1340 O O . ALA A 1 174 ? -37.802 -9.816 56.615 1.00 69.12 174 ALA A O 1
ATOM 1341 N N . ALA A 1 175 ? -35.588 -9.574 56.290 1.00 67.38 175 ALA A N 1
ATOM 1342 C CA . ALA A 1 175 ? -35.196 -9.853 57.672 1.00 67.38 175 ALA A CA 1
ATOM 1343 C C . ALA A 1 175 ? -35.822 -8.856 58.662 1.00 67.38 175 ALA A C 1
ATOM 1345 O O . ALA A 1 175 ? -36.308 -9.235 59.729 1.00 67.38 175 ALA A O 1
ATOM 1346 N N . ARG A 1 176 ? -35.884 -7.568 58.296 1.00 68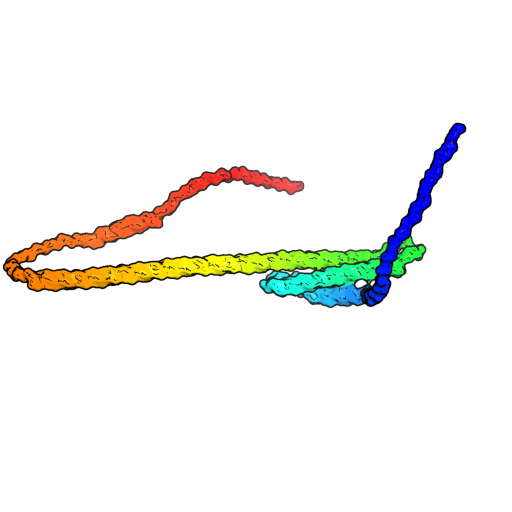.88 176 ARG A N 1
ATOM 1347 C CA . ARG A 1 176 ? -36.534 -6.540 59.121 1.00 68.88 176 ARG A CA 1
ATOM 1348 C C . ARG A 1 176 ? -38.044 -6.750 59.222 1.00 68.88 176 ARG A C 1
ATOM 1350 O O . ARG A 1 176 ? -38.598 -6.533 60.294 1.00 68.88 176 ARG A O 1
ATOM 1357 N N . ALA A 1 177 ? -38.695 -7.180 58.140 1.00 70.19 177 ALA A N 1
ATOM 1358 C CA . ALA A 1 177 ? -40.118 -7.517 58.124 1.00 70.19 177 ALA A CA 1
ATOM 1359 C C . ALA A 1 177 ? -40.439 -8.797 58.917 1.00 70.19 177 ALA A C 1
ATOM 1361 O O . ALA A 1 177 ? -41.553 -8.953 59.418 1.00 70.19 177 ALA A O 1
ATOM 1362 N N . GLU A 1 178 ? -39.498 -9.733 59.021 1.00 68.94 178 GLU A N 1
ATOM 1363 C CA . GLU A 1 178 ? -39.608 -10.909 59.891 1.00 68.94 178 GLU A CA 1
ATOM 1364 C C . GLU A 1 178 ? -39.438 -10.539 61.366 1.00 68.94 178 GLU A C 1
ATOM 1366 O O . GLU A 1 178 ? -40.261 -10.921 62.199 1.00 68.94 178 GLU A O 1
ATOM 1371 N N . TRP A 1 179 ? -38.434 -9.719 61.688 1.00 71.62 179 TRP A N 1
ATOM 1372 C CA . TRP A 1 179 ? -38.211 -9.236 63.049 1.00 71.62 179 TRP A CA 1
ATOM 1373 C C . TRP A 1 179 ? -39.399 -8.425 63.577 1.00 71.62 179 TRP A C 1
ATOM 1375 O O . TRP A 1 179 ? -39.883 -8.691 64.678 1.00 71.62 179 TRP A O 1
ATOM 1385 N N . THR A 1 180 ? -39.929 -7.481 62.789 1.00 70.50 180 THR A N 1
ATOM 1386 C CA . THR A 1 180 ? -41.108 -6.708 63.206 1.00 70.50 180 THR A CA 1
ATOM 1387 C C . THR A 1 180 ? -42.324 -7.600 63.416 1.00 70.50 180 THR A C 1
ATOM 1389 O O . THR A 1 180 ? -43.019 -7.402 64.409 1.00 70.50 180 THR A O 1
ATOM 1392 N N . ARG A 1 181 ? -42.546 -8.615 62.565 1.00 66.94 181 ARG A N 1
ATOM 1393 C CA . ARG A 1 181 ? -43.621 -9.605 62.756 1.00 66.94 181 ARG A CA 1
ATOM 1394 C C . ARG A 1 181 ? -43.471 -10.370 64.073 1.00 66.94 181 ARG A C 1
ATOM 1396 O O . ARG A 1 181 ? -44.432 -10.423 64.844 1.00 66.94 181 ARG A O 1
ATOM 1403 N N . SER A 1 182 ? -42.275 -10.872 64.379 1.00 65.81 182 SER A N 1
ATOM 1404 C CA . SER A 1 182 ? -41.990 -11.576 65.639 1.00 65.81 182 SER A CA 1
ATOM 1405 C C . SER A 1 182 ? -42.155 -10.683 66.874 1.00 65.81 182 SER A C 1
ATOM 1407 O O . SER A 1 182 ? -42.765 -11.100 67.859 1.00 65.81 182 SER A O 1
ATOM 1409 N N . CYS A 1 183 ? -41.701 -9.427 66.823 1.00 60.53 183 CYS A N 1
ATOM 1410 C CA . CYS A 1 183 ? -41.879 -8.481 67.926 1.00 60.53 183 CYS A CA 1
ATOM 1411 C C . CYS A 1 183 ? -43.344 -8.075 68.126 1.00 60.53 183 CYS A C 1
ATOM 1413 O O . CYS A 1 183 ? -43.796 -8.004 69.269 1.00 60.53 183 CYS A O 1
ATOM 1415 N N . THR A 1 184 ? -44.122 -7.865 67.058 1.00 58.62 184 THR A N 1
ATOM 1416 C CA . THR A 1 184 ? -45.568 -7.611 67.193 1.00 58.62 184 THR A CA 1
ATOM 1417 C C . THR A 1 184 ? -46.315 -8.807 67.774 1.00 58.62 184 THR A C 1
ATOM 1419 O O . THR A 1 184 ? -47.204 -8.612 68.596 1.00 58.62 184 THR A O 1
ATOM 1422 N N . TYR A 1 185 ? -45.926 -10.040 67.438 1.00 54.19 185 TYR A N 1
ATOM 1423 C CA . TYR A 1 185 ? -46.548 -11.240 68.000 1.00 54.19 185 TYR A CA 1
ATOM 1424 C C . TYR A 1 185 ? -46.254 -11.395 69.504 1.00 54.19 185 TYR A C 1
ATOM 1426 O O . TYR A 1 185 ? -47.168 -11.622 70.296 1.00 54.19 185 TYR A O 1
ATOM 1434 N N . ALA A 1 186 ? -45.004 -11.167 69.926 1.00 54.25 186 ALA A N 1
ATOM 1435 C CA . ALA A 1 186 ? -44.621 -11.190 71.341 1.00 54.25 186 ALA A CA 1
ATOM 1436 C C . ALA A 1 186 ? -45.273 -10.058 72.164 1.00 54.25 186 ALA A C 1
ATOM 1438 O O . ALA A 1 186 ? -45.652 -10.265 73.315 1.00 54.25 186 ALA A O 1
ATOM 1439 N N . SER A 1 187 ? -45.467 -8.878 71.566 1.00 52.38 187 SER A N 1
ATOM 1440 C CA . SER A 1 187 ? -46.091 -7.725 72.236 1.00 52.38 187 SER A CA 1
ATOM 1441 C C . SER A 1 187 ? -47.608 -7.879 72.405 1.00 52.38 187 SER A C 1
ATOM 1443 O O . SER A 1 187 ? -48.176 -7.374 73.370 1.00 52.38 187 SER A O 1
ATOM 1445 N N . VAL A 1 188 ? -48.275 -8.590 71.488 1.00 53.59 188 VAL A N 1
ATOM 1446 C CA . VAL A 1 188 ? -49.724 -8.850 71.553 1.00 53.59 188 VAL A CA 1
ATOM 1447 C C . VAL A 1 188 ? -50.051 -9.994 72.522 1.00 53.59 188 VAL A C 1
ATOM 1449 O O . VAL A 1 188 ? -51.104 -9.969 73.153 1.00 53.59 188 VAL A O 1
ATOM 1452 N N . ALA A 1 189 ? -49.149 -10.963 72.700 1.00 53.03 189 ALA A N 1
ATOM 1453 C CA . ALA A 1 189 ? -49.365 -12.103 73.594 1.00 53.03 189 ALA A CA 1
ATOM 1454 C C . ALA A 1 189 ? -49.118 -11.801 75.090 1.00 53.03 189 ALA A C 1
ATOM 1456 O O . ALA A 1 189 ? -49.620 -12.532 75.940 1.00 53.03 189 ALA A O 1
ATOM 1457 N N . ALA A 1 190 ? -48.369 -10.741 75.424 1.00 52.00 190 ALA A N 1
ATOM 1458 C CA . ALA A 1 190 ? -47.944 -10.442 76.799 1.00 52.00 190 ALA A CA 1
ATOM 1459 C C . ALA A 1 190 ? -48.636 -9.229 77.456 1.00 52.00 190 ALA A C 1
ATOM 1461 O O . ALA A 1 190 ? -48.356 -8.926 78.616 1.00 52.00 190 ALA A O 1
ATOM 1462 N N . ALA A 1 191 ? -49.528 -8.519 76.759 1.00 42.75 191 ALA A N 1
ATOM 1463 C CA . ALA A 1 191 ? -50.166 -7.318 77.300 1.00 42.75 191 ALA A CA 1
ATOM 1464 C C . ALA A 1 191 ? -51.525 -7.629 77.969 1.00 42.75 191 ALA A C 1
ATOM 1466 O O . ALA A 1 191 ? -52.447 -8.095 77.291 1.00 42.75 191 ALA A O 1
ATOM 1467 N N . PRO A 1 192 ? -51.723 -7.316 79.267 1.00 49.75 192 PRO A N 1
ATOM 1468 C CA . PRO A 1 192 ? -53.057 -7.209 79.847 1.00 49.75 192 PRO A CA 1
ATOM 1469 C C . PRO A 1 192 ? -53.816 -6.088 79.131 1.00 49.75 192 PRO A C 1
ATOM 1471 O O . PRO A 1 192 ? -53.261 -5.010 78.916 1.00 49.75 192 PRO A O 1
ATOM 1474 N N . ARG A 1 193 ? -55.080 -6.337 78.763 1.00 53.12 193 ARG A N 1
ATOM 1475 C CA . ARG A 1 193 ? -55.968 -5.347 78.128 1.00 53.12 193 ARG A CA 1
ATOM 1476 C C . ARG A 1 193 ? -55.915 -4.008 78.886 1.00 53.12 193 ARG A C 1
ATOM 1478 O O . ARG A 1 193 ? -56.370 -3.971 80.030 1.00 53.12 193 ARG A O 1
ATOM 1485 N N . PRO A 1 194 ? -55.424 -2.912 78.280 1.00 50.75 194 PRO A N 1
ATOM 1486 C CA . PRO A 1 194 ? -55.555 -1.601 78.891 1.00 50.75 194 PRO A CA 1
ATOM 1487 C C . PRO A 1 194 ? -57.011 -1.114 78.772 1.00 50.75 194 PRO A C 1
ATOM 1489 O O . PRO A 1 194 ? -57.680 -1.405 77.772 1.00 50.75 194 PRO A O 1
ATOM 1492 N N . PRO A 1 195 ? -57.529 -0.379 79.770 1.00 49.69 195 PRO A N 1
ATOM 1493 C CA . PRO A 1 195 ? -58.814 0.294 79.657 1.00 49.69 195 PRO A CA 1
ATOM 1494 C C . PRO A 1 195 ? -58.745 1.372 78.570 1.00 49.69 195 PRO A C 1
ATOM 1496 O O . PRO A 1 195 ? -57.717 2.012 78.362 1.00 49.69 195 PRO A O 1
ATOM 1499 N N . ALA A 1 196 ? -59.857 1.542 77.861 1.00 51.41 196 ALA A N 1
ATOM 1500 C CA . ALA A 1 196 ? -59.997 2.464 76.746 1.00 51.41 196 ALA A CA 1
ATOM 1501 C C . ALA A 1 196 ? -59.662 3.911 77.151 1.00 51.41 196 ALA A C 1
ATOM 1503 O O . ALA A 1 196 ? -60.456 4.579 77.810 1.00 51.41 196 ALA A O 1
ATOM 1504 N N . THR A 1 197 ? -58.514 4.417 76.702 1.00 51.72 197 THR A N 1
ATOM 1505 C CA . THR A 1 197 ? -58.165 5.839 76.772 1.00 51.72 197 THR A CA 1
ATOM 1506 C C . THR A 1 197 ? -57.968 6.416 75.374 1.00 51.72 197 THR A C 1
ATOM 1508 O O . THR A 1 197 ? -57.096 6.022 74.607 1.00 51.72 197 THR A O 1
ATOM 1511 N N . VAL A 1 198 ? -58.889 7.329 75.068 1.00 53.69 198 VAL A N 1
ATOM 1512 C CA . VAL A 1 198 ? -58.836 8.507 74.192 1.00 53.69 198 VAL A CA 1
ATOM 1513 C C . VAL A 1 198 ? -57.698 8.557 73.163 1.00 53.69 198 VAL A C 1
ATOM 1515 O O . VAL A 1 198 ? -56.534 8.798 73.469 1.00 53.69 198 VAL A O 1
ATOM 1518 N N . ARG A 1 199 ? -58.109 8.441 71.894 1.00 45.00 199 ARG A N 1
ATOM 1519 C CA . ARG A 1 199 ? -57.342 8.811 70.701 1.00 45.00 199 ARG A CA 1
ATOM 1520 C C . ARG A 1 199 ? -56.893 10.274 70.775 1.00 45.00 199 ARG A C 1
ATOM 1522 O O . ARG A 1 199 ? -57.710 11.171 70.592 1.00 45.00 199 ARG A O 1
ATOM 1529 N N . SER A 1 200 ? -55.590 10.490 70.893 1.00 46.97 200 SER A N 1
ATOM 1530 C CA . SER A 1 200 ? -54.942 11.727 70.453 1.00 46.97 200 SER A CA 1
ATOM 1531 C C . SER A 1 200 ? -54.294 11.467 69.097 1.00 46.97 200 SER A C 1
ATOM 1533 O O . SER A 1 200 ? -53.322 10.725 68.988 1.00 46.97 200 SER A O 1
ATOM 1535 N N . THR A 1 201 ? -54.868 12.040 68.044 1.00 50.72 201 THR A N 1
ATOM 1536 C CA . THR A 1 201 ? -54.294 12.081 66.695 1.00 50.72 201 THR A CA 1
ATOM 1537 C C . THR A 1 201 ? -53.089 13.024 66.663 1.00 50.72 201 THR A C 1
ATOM 1539 O O . THR A 1 201 ? -53.283 14.223 66.877 1.00 50.72 201 THR A O 1
ATOM 1542 N N . PRO A 1 202 ? -51.868 12.570 66.327 1.00 49.81 202 PRO A N 1
ATOM 1543 C CA . PRO A 1 202 ? -50.801 13.475 65.943 1.00 49.81 202 PRO A CA 1
ATOM 1544 C C . PRO A 1 202 ? -51.019 13.850 64.476 1.00 49.81 202 PRO A C 1
ATOM 1546 O O . PRO A 1 202 ? -50.701 13.098 63.556 1.00 49.81 202 PRO A O 1
ATOM 1549 N N . SER A 1 203 ? -51.595 15.028 64.257 1.00 50.56 203 SER A N 1
ATOM 1550 C CA . SER A 1 203 ? -51.610 15.693 62.957 1.00 50.56 203 SER A CA 1
ATOM 1551 C C . SER A 1 203 ? -50.207 16.234 62.653 1.00 50.56 203 SER A C 1
ATOM 1553 O O . SER A 1 203 ? -49.961 17.432 62.763 1.00 50.56 203 SER A O 1
ATOM 1555 N N . HIS A 1 204 ? -49.280 15.367 62.245 1.00 53.78 204 HIS A N 1
ATOM 1556 C CA . HIS A 1 204 ? -48.123 15.805 61.465 1.00 53.78 204 HIS A CA 1
ATOM 1557 C C . HIS A 1 204 ? -48.509 15.767 59.989 1.00 53.78 204 HIS A C 1
ATOM 1559 O O . HIS A 1 204 ? -48.283 14.795 59.271 1.00 53.78 204 HIS A O 1
ATOM 1565 N N . ARG A 1 205 ? -49.142 16.855 59.547 1.00 53.09 205 ARG A N 1
ATOM 1566 C CA . ARG A 1 205 ? -49.313 17.169 58.133 1.00 53.09 205 ARG A CA 1
ATOM 1567 C C . ARG A 1 205 ? -47.926 17.548 57.612 1.00 53.09 205 ARG A C 1
ATOM 1569 O O . ARG A 1 205 ? -47.506 18.691 57.744 1.00 53.09 205 ARG A O 1
ATOM 1576 N N . ALA A 1 206 ? -47.171 16.564 57.130 1.00 59.91 206 ALA A N 1
ATOM 1577 C CA . ALA A 1 206 ? -45.985 16.839 56.334 1.00 59.91 206 ALA A CA 1
ATOM 1578 C C . ALA A 1 206 ? -46.465 17.572 55.078 1.00 59.91 206 ALA A C 1
ATOM 1580 O O . ALA A 1 206 ? -47.251 17.026 54.304 1.00 59.91 206 ALA A O 1
ATOM 1581 N N . ASP A 1 207 ? -46.078 18.836 54.957 1.00 61.56 207 ASP A N 1
ATOM 1582 C CA . ASP A 1 207 ? -46.478 19.696 53.854 1.00 61.56 207 ASP A CA 1
ATOM 1583 C C . ASP A 1 207 ? -45.905 19.113 52.547 1.00 61.56 207 ASP A C 1
ATOM 1585 O O . ASP A 1 207 ? -44.679 19.022 52.417 1.00 61.56 207 ASP A O 1
ATOM 1589 N N . PRO A 1 208 ? -46.740 18.653 51.595 1.00 59.56 208 PRO A N 1
ATOM 1590 C CA . PRO A 1 208 ? -46.267 17.960 50.393 1.00 59.56 208 PRO A CA 1
ATOM 1591 C C . PRO A 1 208 ? -45.338 18.823 49.522 1.00 59.56 208 PRO A C 1
ATOM 1593 O O . PRO A 1 208 ? -44.550 18.285 48.749 1.00 59.56 208 PRO A O 1
ATOM 1596 N N . TRP A 1 209 ? -45.351 20.145 49.706 1.00 60.94 209 TRP A N 1
ATOM 1597 C CA . TRP A 1 209 ? -44.494 21.095 48.992 1.00 60.94 209 TRP A CA 1
ATOM 1598 C C . TRP 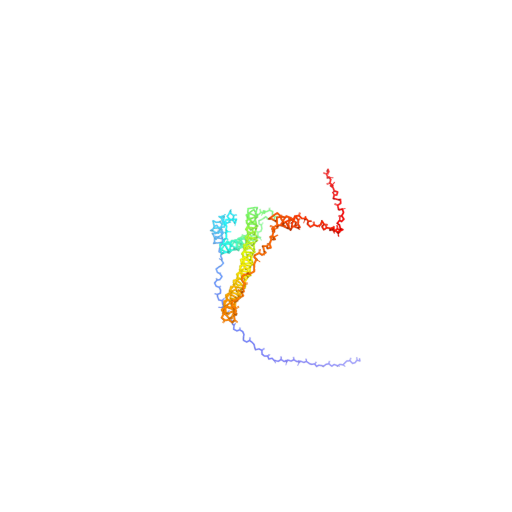A 1 209 ? -43.062 21.195 49.540 1.00 60.94 209 TRP A C 1
ATOM 1600 O O . TRP A 1 209 ? -42.161 21.655 48.835 1.00 60.94 209 TRP A O 1
ATOM 1610 N N . ALA A 1 210 ? -42.804 20.735 50.771 1.00 60.62 210 ALA A N 1
ATOM 1611 C CA . ALA A 1 210 ? -41.465 20.792 51.364 1.00 60.62 210 ALA A CA 1
ATOM 1612 C C . ALA A 1 210 ? -40.464 19.861 50.651 1.00 60.62 210 ALA A C 1
ATOM 1614 O O . ALA A 1 210 ? -39.266 20.144 50.605 1.00 60.62 210 ALA A O 1
ATOM 1615 N N . VAL A 1 211 ? -40.954 18.773 50.048 1.00 63.88 211 VAL A N 1
ATOM 1616 C CA . VAL A 1 211 ? -40.129 17.821 49.288 1.00 63.88 211 VAL A CA 1
ATOM 1617 C C . VAL A 1 211 ? -39.741 18.394 47.920 1.00 63.88 211 VAL A C 1
ATOM 1619 O O . VAL A 1 211 ? -38.610 18.198 47.468 1.00 63.88 211 VAL A O 1
ATOM 1622 N N . ASP A 1 212 ? -40.626 19.171 47.289 1.00 64.81 212 ASP A N 1
ATOM 1623 C CA . ASP A 1 212 ? -40.360 19.787 45.984 1.00 64.81 212 ASP A CA 1
ATOM 1624 C C . ASP A 1 212 ? -39.354 20.939 46.063 1.00 64.81 212 ASP A C 1
ATOM 1626 O O . ASP A 1 212 ? -38.521 21.083 45.161 1.00 64.81 212 ASP A O 1
ATOM 1630 N N . ALA A 1 213 ? -39.356 21.706 47.158 1.00 67.50 213 ALA A N 1
ATOM 1631 C CA . ALA A 1 213 ? -38.371 22.763 47.387 1.00 67.50 213 ALA A CA 1
ATOM 1632 C C . ALA A 1 213 ? -36.940 22.204 47.496 1.00 67.50 213 ALA A C 1
ATOM 1634 O O . ALA A 1 213 ? -36.010 22.753 46.903 1.00 67.50 213 ALA A O 1
ATOM 1635 N N . GLU A 1 214 ? -36.757 21.079 48.191 1.00 70.69 214 GLU A N 1
ATOM 1636 C CA . GLU A 1 214 ? -35.448 20.429 48.333 1.00 70.69 214 GLU A CA 1
ATOM 1637 C C . GLU A 1 214 ? -35.000 19.749 47.026 1.00 70.69 214 GLU A C 1
ATOM 1639 O O . GLU A 1 214 ? -33.814 19.758 46.679 1.00 70.69 214 GLU A O 1
ATOM 1644 N N . ARG A 1 215 ? -35.950 19.229 46.235 1.00 72.81 215 ARG A N 1
ATOM 1645 C CA . ARG A 1 215 ? -35.679 18.670 44.902 1.00 72.81 215 ARG A CA 1
ATOM 1646 C C . ARG A 1 215 ? -35.194 19.740 43.918 1.00 72.81 215 ARG A C 1
ATOM 1648 O O . ARG A 1 215 ? -34.225 19.498 43.199 1.00 72.81 215 ARG A O 1
ATOM 1655 N N . HIS A 1 216 ? -35.803 20.927 43.930 1.00 73.44 216 HIS A N 1
ATOM 1656 C CA . HIS A 1 216 ? -35.365 22.063 43.109 1.00 73.44 216 HIS A CA 1
ATOM 1657 C C . HIS A 1 216 ? -34.008 22.614 43.563 1.00 73.44 216 HIS A C 1
ATOM 1659 O O . HIS A 1 216 ? -33.157 22.906 42.723 1.00 73.44 216 HIS A O 1
ATOM 1665 N N . ARG A 1 217 ? -33.754 22.674 44.878 1.00 71.75 217 ARG A N 1
ATOM 1666 C CA . ARG A 1 217 ? -32.456 23.104 45.426 1.00 71.75 217 ARG A CA 1
ATOM 1667 C C . ARG A 1 217 ? -31.308 22.198 44.967 1.00 71.75 217 ARG A C 1
ATOM 1669 O O . ARG A 1 217 ? -30.253 22.690 44.576 1.00 71.75 217 ARG A O 1
ATOM 1676 N N . ARG A 1 218 ? -31.530 20.878 44.943 1.00 71.00 218 ARG A N 1
ATOM 1677 C CA . ARG A 1 218 ? -30.551 19.910 44.420 1.00 71.00 218 ARG A CA 1
ATOM 1678 C C . ARG A 1 218 ? -30.375 19.997 42.909 1.00 71.00 218 ARG A C 1
ATOM 1680 O O . ARG A 1 218 ? -29.252 19.848 42.448 1.00 71.00 218 ARG A O 1
ATOM 1687 N N . ALA A 1 219 ? -31.435 20.251 42.142 1.00 72.06 219 ALA A N 1
ATOM 1688 C CA . ALA A 1 219 ? -31.334 20.408 40.689 1.00 72.06 219 ALA A CA 1
ATOM 1689 C C . ALA A 1 219 ? -30.528 21.658 40.281 1.00 72.06 219 ALA A C 1
ATOM 1691 O O . ALA A 1 219 ? -29.768 21.600 39.317 1.00 72.06 219 ALA A O 1
ATOM 1692 N N . ALA A 1 220 ? -30.633 22.754 41.041 1.00 66.19 220 ALA A N 1
ATOM 1693 C CA . ALA A 1 220 ? -29.884 23.986 40.785 1.00 66.19 220 ALA A CA 1
ATOM 1694 C C . ALA A 1 220 ? -28.358 23.815 40.940 1.00 66.19 220 ALA A C 1
ATOM 1696 O O . ALA A 1 220 ? -27.594 24.436 40.206 1.00 66.19 220 ALA A O 1
ATOM 1697 N N . LEU A 1 221 ? -27.907 22.923 41.831 1.00 64.00 221 LEU A N 1
ATOM 1698 C CA . LEU A 1 221 ? -26.481 22.624 42.039 1.00 64.00 221 LEU A CA 1
ATOM 1699 C C . LEU A 1 221 ? -25.824 21.878 40.864 1.00 64.00 221 LEU A C 1
ATOM 1701 O O . LEU A 1 221 ? -24.605 21.899 40.745 1.00 64.00 221 LEU A O 1
ATOM 1705 N N . TRP A 1 222 ? -26.603 21.243 39.982 1.00 65.25 222 TRP A N 1
ATOM 1706 C CA . TRP A 1 222 ? -26.079 20.571 38.782 1.00 65.25 222 TRP A CA 1
ATOM 1707 C C . TRP A 1 222 ? -26.049 21.472 37.542 1.00 65.25 222 TRP A C 1
ATOM 1709 O O . TRP A 1 222 ? -25.505 21.071 36.517 1.00 65.25 222 TRP A O 1
ATOM 1719 N N . GLN A 1 223 ? -26.637 22.671 37.614 1.00 64.19 223 GLN A N 1
ATOM 1720 C CA . GLN A 1 223 ? -26.673 23.627 36.501 1.00 64.19 223 GLN A CA 1
ATOM 1721 C C . GLN A 1 223 ? -25.644 24.749 36.630 1.00 64.19 223 GLN A C 1
ATOM 1723 O O . GLN A 1 223 ? -25.519 25.549 35.707 1.00 64.19 223 GLN A O 1
ATOM 1728 N N . THR A 1 224 ? -24.897 24.829 37.735 1.00 63.72 224 THR A N 1
ATOM 1729 C CA . THR A 1 224 ? -23.764 25.752 37.816 1.00 63.72 224 THR A CA 1
ATOM 1730 C C . THR A 1 224 ? -22.680 25.271 36.853 1.00 63.72 224 THR A C 1
ATOM 1732 O O . THR A 1 224 ? -22.112 24.200 37.095 1.00 63.72 224 THR A O 1
ATOM 1735 N N . PRO A 1 225 ? -22.394 26.006 35.760 1.00 70.25 225 PRO A N 1
ATOM 1736 C CA . PRO A 1 225 ? -21.275 25.664 34.899 1.00 70.25 225 PRO A CA 1
ATOM 1737 C C . PRO A 1 225 ? -19.998 25.681 35.747 1.00 70.25 225 PRO A C 1
ATOM 1739 O O . PRO A 1 225 ? -19.890 26.512 36.659 1.00 70.25 225 PRO A O 1
ATOM 1742 N N . PRO A 1 226 ? -19.042 24.770 35.494 1.00 70.94 226 PRO A N 1
ATOM 1743 C CA . PRO A 1 226 ? -17.758 24.834 36.171 1.00 70.94 226 PRO A CA 1
ATOM 1744 C C . PRO A 1 226 ? -17.167 26.237 35.964 1.00 70.94 226 PRO A C 1
ATOM 1746 O O . PRO A 1 226 ? -17.328 26.805 34.875 1.00 70.94 226 PRO A O 1
ATOM 1749 N N . PRO A 1 227 ? -16.541 26.832 36.998 1.00 73.00 227 PRO A N 1
ATOM 1750 C CA . PRO A 1 227 ? -15.882 28.118 36.839 1.00 73.00 227 PRO A CA 1
ATOM 1751 C C . PRO A 1 227 ? -14.911 28.016 35.658 1.00 73.00 227 PRO A C 1
ATOM 1753 O O . PRO A 1 227 ? -14.259 26.977 35.515 1.00 73.00 227 PRO A O 1
ATOM 1756 N N . PRO A 1 228 ? -14.837 29.038 34.788 1.00 67.19 228 PRO A N 1
ATOM 1757 C CA . PRO A 1 228 ? -13.915 29.004 33.668 1.00 67.19 228 PRO A CA 1
ATOM 1758 C C . PRO A 1 228 ? -12.511 28.782 34.223 1.00 67.19 228 PRO A C 1
ATOM 1760 O O . PRO A 1 228 ? -12.020 29.581 35.023 1.00 67.19 228 PRO A O 1
ATOM 1763 N N . GLU A 1 229 ? -11.894 27.668 33.832 1.00 65.06 229 GLU A N 1
ATOM 1764 C CA . GLU A 1 229 ? -10.488 27.423 34.106 1.00 65.06 229 GLU A CA 1
ATOM 1765 C C . GLU A 1 229 ? -9.715 28.589 33.493 1.00 65.06 229 GLU A C 1
ATOM 1767 O O . GLU A 1 229 ? -9.709 28.789 32.274 1.00 65.06 229 GLU A O 1
ATOM 1772 N N . ILE A 1 230 ? -9.108 29.407 34.355 1.00 56.28 230 ILE A N 1
ATOM 1773 C CA . ILE A 1 230 ? -8.117 30.394 33.948 1.00 56.28 230 ILE A CA 1
ATOM 1774 C C . ILE A 1 230 ? -6.915 29.573 33.494 1.00 56.28 230 ILE A C 1
ATOM 1776 O O . ILE A 1 230 ? -6.010 29.249 34.259 1.00 56.28 230 ILE A O 1
ATOM 1780 N N . CYS A 1 231 ? -6.956 29.162 32.233 1.00 53.00 231 CYS A N 1
ATOM 1781 C CA . CYS A 1 231 ? -5.801 28.673 31.522 1.00 53.00 231 CYS A CA 1
ATOM 1782 C C . CYS A 1 231 ? -4.849 29.860 31.372 1.00 53.00 231 CYS A C 1
ATOM 1784 O O . CYS A 1 231 ? -4.896 30.567 30.365 1.00 53.00 231 CYS A O 1
ATOM 1786 N N . ASP A 1 232 ? -3.970 30.053 32.356 1.00 53.16 232 ASP A N 1
ATOM 1787 C CA . ASP A 1 232 ? -2.709 30.785 32.208 1.00 53.16 232 ASP A CA 1
ATOM 1788 C C . ASP A 1 232 ? -1.818 30.016 31.221 1.00 53.16 232 ASP A C 1
ATOM 1790 O O . ASP A 1 232 ? -0.794 29.415 31.545 1.00 53.16 232 ASP A O 1
ATOM 1794 N N . ARG A 1 233 ? -2.247 29.982 29.959 1.00 51.97 233 ARG A N 1
ATOM 1795 C CA . ARG A 1 233 ? -1.432 29.533 28.845 1.00 51.97 233 ARG A CA 1
ATOM 1796 C C . ARG A 1 233 ? -0.767 30.781 28.300 1.00 51.97 233 ARG A C 1
ATOM 1798 O O . ARG A 1 233 ? -1.323 31.477 27.455 1.00 51.97 233 ARG A O 1
ATOM 1805 N N . GLY A 1 234 ? 0.430 31.052 28.816 1.00 56.22 234 GLY A N 1
ATOM 1806 C CA . GLY A 1 234 ? 1.393 31.954 28.198 1.00 56.22 234 GLY A CA 1
ATOM 1807 C C . GLY A 1 234 ? 1.625 31.532 26.748 1.00 56.22 234 GLY A C 1
ATOM 1808 O O . GLY A 1 234 ? 2.448 30.671 26.455 1.00 56.22 234 GLY A O 1
ATOM 1809 N N . GLY A 1 235 ? 0.834 32.100 25.845 1.00 51.09 235 GLY A N 1
ATOM 1810 C CA . GLY A 1 235 ? 0.887 31.883 24.410 1.00 51.09 235 GLY A CA 1
ATOM 1811 C C . GLY A 1 235 ? 1.248 33.197 23.753 1.00 51.09 235 GLY A C 1
ATOM 1812 O O . GLY A 1 235 ? 0.380 34.026 23.494 1.00 51.09 235 GLY A O 1
ATOM 1813 N N . GLY A 1 236 ? 2.548 33.394 23.538 1.00 50.66 236 GLY A N 1
ATOM 1814 C CA . GLY A 1 236 ? 3.089 34.545 22.835 1.00 50.66 236 GLY A CA 1
ATOM 1815 C C . GLY A 1 236 ? 2.393 34.764 21.493 1.00 50.66 236 GLY A C 1
ATOM 1816 O O . GLY A 1 236 ? 2.213 33.845 20.693 1.00 50.66 236 GLY A O 1
ATOM 1817 N N . ILE A 1 237 ? 2.011 36.014 21.261 1.00 52.34 237 ILE A N 1
ATOM 1818 C CA . ILE A 1 237 ? 1.448 36.509 20.012 1.00 52.34 237 ILE A CA 1
ATOM 1819 C C . ILE A 1 237 ? 2.547 36.421 18.944 1.00 52.34 237 ILE A C 1
ATOM 1821 O O . ILE A 1 237 ? 3.400 37.300 18.841 1.00 52.34 237 ILE A O 1
ATOM 1825 N N . PHE A 1 238 ? 2.551 35.355 18.144 1.00 48.25 238 PHE A N 1
ATOM 1826 C CA . PHE A 1 238 ? 3.368 35.289 16.933 1.00 48.25 238 PHE A CA 1
ATOM 1827 C C . PHE A 1 238 ? 2.654 36.050 15.811 1.00 48.25 238 PHE A C 1
ATOM 1829 O O . PHE A 1 238 ? 1.782 35.529 15.114 1.00 48.25 238 PHE A O 1
ATOM 1836 N N . VAL A 1 239 ? 3.032 37.316 15.642 1.00 55.88 239 VAL A N 1
ATOM 1837 C CA . VAL A 1 239 ? 2.657 38.133 14.485 1.00 55.88 239 VAL A CA 1
ATOM 1838 C C . VAL A 1 239 ? 3.370 37.568 13.255 1.00 55.88 239 VAL A C 1
ATOM 1840 O O . VAL A 1 239 ? 4.566 37.769 13.054 1.00 55.88 239 VAL A O 1
ATOM 1843 N N . ARG A 1 240 ? 2.641 36.829 12.415 1.00 50.94 240 ARG A N 1
ATOM 1844 C CA . ARG A 1 240 ? 3.152 36.334 11.133 1.00 50.94 240 ARG A CA 1
ATOM 1845 C C . ARG A 1 240 ? 3.054 37.449 10.091 1.00 50.94 240 ARG A C 1
ATOM 1847 O O . ARG A 1 240 ? 1.988 37.701 9.535 1.00 50.94 240 ARG A O 1
ATOM 1854 N N . ALA A 1 241 ? 4.177 38.112 9.827 1.00 52.00 241 ALA A N 1
ATOM 1855 C CA . ALA A 1 241 ? 4.314 39.069 8.737 1.00 52.00 241 ALA A CA 1
ATOM 1856 C C . ALA A 1 241 ? 4.103 38.375 7.377 1.00 52.00 241 ALA A C 1
ATOM 1858 O O . ALA A 1 241 ? 4.810 37.431 7.017 1.00 52.00 241 ALA A O 1
ATOM 1859 N N . ARG A 1 242 ? 3.116 38.851 6.611 1.00 51.62 242 ARG A N 1
ATOM 1860 C CA . ARG A 1 242 ? 2.951 38.542 5.187 1.00 51.62 242 ARG A CA 1
ATOM 1861 C C . ARG A 1 242 ? 3.997 39.333 4.401 1.00 51.62 242 ARG A C 1
ATOM 1863 O O . ARG A 1 242 ? 3.866 40.541 4.247 1.00 51.62 242 ARG A O 1
ATOM 1870 N N . SER A 1 243 ? 5.015 38.648 3.889 1.00 55.06 243 SER A N 1
ATOM 1871 C CA . SER A 1 243 ? 5.878 39.180 2.834 1.00 55.06 243 SER A CA 1
ATOM 1872 C C . SER A 1 243 ? 5.178 38.967 1.492 1.00 55.06 243 SER A C 1
ATOM 1874 O O . SER A 1 243 ? 5.034 37.836 1.028 1.00 55.06 243 SER A O 1
ATOM 1876 N N . ALA A 1 244 ? 4.694 40.061 0.909 1.00 59.94 244 ALA A N 1
ATOM 1877 C CA . ALA A 1 244 ? 4.373 40.139 -0.507 1.00 59.94 244 ALA 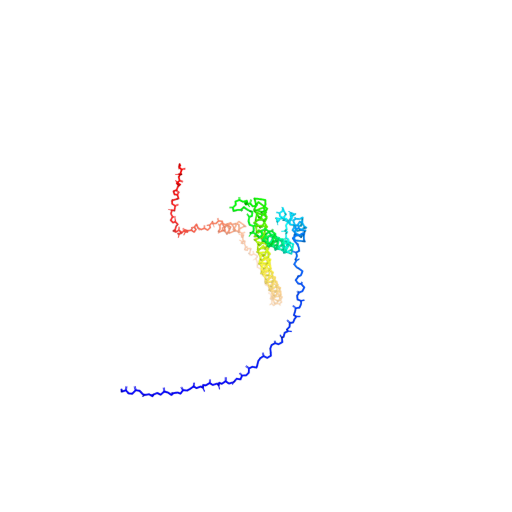A CA 1
ATOM 1878 C C . ALA A 1 244 ? 5.693 40.268 -1.282 1.00 59.94 244 ALA A C 1
ATOM 1880 O O . ALA A 1 244 ? 6.529 41.102 -0.933 1.00 59.94 244 ALA A O 1
ATOM 1881 N N . ARG A 1 245 ? 5.887 39.436 -2.307 1.00 53.47 245 ARG A N 1
ATOM 1882 C CA . ARG A 1 245 ? 6.916 39.649 -3.328 1.00 53.47 245 ARG A CA 1
ATOM 1883 C C . ARG A 1 245 ? 6.233 40.162 -4.590 1.00 53.47 245 ARG A C 1
ATOM 1885 O O . ARG A 1 245 ? 5.290 39.526 -5.063 1.00 53.47 245 ARG A O 1
ATOM 1892 N N . SER A 1 246 ? 6.706 41.316 -5.053 1.00 61.25 246 SER A N 1
ATOM 1893 C CA . SER A 1 246 ? 6.709 41.716 -6.463 1.00 61.25 246 SER A CA 1
ATOM 1894 C C . SER A 1 246 ? 7.804 40.971 -7.215 1.00 61.25 246 SER A C 1
ATOM 1896 O O . SER A 1 246 ? 8.785 40.556 -6.551 1.00 61.25 246 SER A O 1
#

Foldseek 3Di:
DDDDDDDDDDDDDDDDDDDDPPPPPPPPPVCQLVNLVVQLVVLCVVLVVCLVCLVVPLDLVVLVVNLVSLVVNLVSLVSNLVNVVVVCCVPVVDDDPDPPPDPVVSVVVSVVSVVVSVSSVVSNVSSVVSSVVSVVVVVVVVVVVVVVVVVVVVVVVVVVVVVVVVVVVVVVVVVVVVVVVVVVVVVVVPDDDDPDDDDDDDPPPPPPCVVVVVVVVVVVVVPPDDDPPPPPPPDDPPPDDDDDDD

Secondary structure (DSSP, 8-state):
--------------------------------HHHHHHHHHHHHHHHHHHHHHGGG--SHHHHHHHHHHHHHHHHHHHHHHHHHHHHHHHHS--SSS-TT---HHHHHHHHHHHHHHHHHHHHHHHHHHHHHHHHHHHHHHHHHHHHHHHHHHHHHHHHHHHHHHHHHHHHHHHHHHHHHHHHHHHHHHS-----------------THHHHHHHHHHHHTTSSPPPP------------------

pLDDT: mean 73.06, std 18.91, range [36.56, 98.06]

Organism: NCBI:txid114155

Sequence (246 aa):
MLSVAEGGWGMQSQSGSDRAREVGGGSGKASTPESATGSVQVLDKLVLPTRTSVQVLKDATAVDDGLQLAQGHLEAIEEEIEGRRTHHRQFFHTSECCVGCKDDGHEHWLRKLQVKQATVASLLARLRMHKEHLLEEEEASRTRAEHTRRMDELVAEARAQRELARSGVHAGYAARAEWTRSCTYASVAAAPRPPATVRSTPSHRADPWAVDAERHRRAALWQTPPPPEICDRGGGIFVRARSARS